Protein AF-W7YYK4-F1 (afdb_monomer_lite)

Sequence (316 aa):
MFSEIFLNLLFIILILLFVGLLVYVKWLELRKPHITLDESAERYTVANMTEFIKQTLHELTHSQLTDFGLHEEEYKRRLNKRTELKQALKGCISGDIHDKRYVKQFIGDLLVKSYGLQLTNIDYAISFEKQEMLQTQDQFEIIHYLYQQLYHQDALANLLEHYGLAEPRILREYGDQPVYAVTEEDINKIFEMEYRNLSFSEKLDIVVQRIYQQYKGFSVIDDIRDQRIDGVSGGVSGILGDHELYSFSDSWVPSSDDWEIDTPAKGTESIWIFYKGKSVHLAFLSFGTELELKRVCQNIYKYNHPDNCPKPMVIR

Structure (mmCIF, N/CA/C/O backbone):
data_AF-W7YYK4-F1
#
_entry.id   AF-W7YYK4-F1
#
loop_
_atom_site.group_PDB
_atom_site.id
_atom_site.type_symbol
_atom_site.label_atom_id
_atom_site.label_alt_id
_atom_site.label_comp_id
_atom_site.label_asym_id
_atom_site.label_entity_id
_atom_site.label_seq_id
_atom_site.pdbx_PDB_ins_code
_atom_site.Cartn_x
_atom_site.Cartn_y
_atom_site.Cartn_z
_atom_site.occupancy
_atom_site.B_iso_or_equiv
_atom_site.auth_seq_id
_atom_site.auth_comp_id
_atom_site.auth_asym_id
_atom_site.auth_atom_id
_atom_site.pdbx_PDB_model_num
ATOM 1 N N . MET A 1 1 ? -67.085 55.042 -8.674 1.00 56.84 1 MET A N 1
ATOM 2 C CA . MET A 1 1 ? -66.689 54.705 -7.287 1.00 56.84 1 MET A CA 1
ATOM 3 C C . MET A 1 1 ? -66.582 53.196 -7.071 1.00 56.84 1 MET A C 1
ATOM 5 O O . MET A 1 1 ? -65.509 52.749 -6.706 1.00 56.84 1 MET A O 1
ATOM 9 N N . PHE A 1 2 ? -67.615 52.390 -7.363 1.00 58.72 2 PHE A N 1
ATOM 10 C CA . PHE A 1 2 ? -67.518 50.924 -7.228 1.00 58.72 2 PHE A CA 1
ATOM 11 C C . PHE A 1 2 ? -66.459 50.279 -8.143 1.00 58.72 2 PHE A C 1
ATOM 13 O O . PHE A 1 2 ? -65.718 49.423 -7.675 1.00 58.72 2 PHE A O 1
ATOM 20 N N . SER A 1 3 ? -66.317 50.713 -9.403 1.00 69.00 3 SER A N 1
ATOM 21 C CA . SER A 1 3 ? -65.326 50.135 -10.333 1.00 69.00 3 SER A CA 1
ATOM 22 C C . SER A 1 3 ? -63.875 50.322 -9.878 1.00 69.00 3 SER A C 1
ATOM 24 O O . SER A 1 3 ? -63.074 49.407 -10.030 1.00 69.00 3 SER A O 1
ATOM 26 N N . GLU A 1 4 ? -63.540 51.466 -9.278 1.00 71.50 4 GLU A N 1
ATOM 27 C CA . GLU A 1 4 ? -62.188 51.736 -8.771 1.00 71.50 4 GLU A CA 1
ATOM 28 C C . GLU A 1 4 ? -61.862 50.900 -7.531 1.00 71.50 4 GLU A C 1
ATOM 30 O O . GLU A 1 4 ? -60.747 50.407 -7.387 1.00 71.50 4 GLU A O 1
ATOM 35 N N . ILE A 1 5 ? -62.856 50.662 -6.669 1.00 78.19 5 ILE A N 1
ATOM 36 C CA . ILE A 1 5 ? -62.704 49.786 -5.502 1.00 78.19 5 ILE A CA 1
ATOM 37 C C . ILE A 1 5 ? -62.487 48.334 -5.952 1.00 78.19 5 ILE A C 1
ATOM 39 O O . ILE A 1 5 ? -61.599 47.666 -5.427 1.00 78.19 5 ILE A O 1
ATOM 43 N N . PHE A 1 6 ? -63.236 47.857 -6.954 1.00 80.50 6 PHE A N 1
ATOM 44 C CA . PHE A 1 6 ? -63.046 46.514 -7.516 1.00 80.50 6 PHE A CA 1
ATOM 45 C C . PHE A 1 6 ? -61.676 46.343 -8.185 1.00 80.50 6 PHE A C 1
ATOM 47 O O . PHE A 1 6 ? -61.040 45.305 -8.003 1.00 80.50 6 PHE A O 1
ATOM 54 N N . LEU A 1 7 ? -61.198 47.361 -8.909 1.00 83.69 7 LEU A N 1
ATOM 55 C CA . LEU A 1 7 ? -59.880 47.335 -9.546 1.00 83.69 7 LEU A CA 1
ATOM 56 C C . LEU A 1 7 ? -58.759 47.260 -8.496 1.00 83.69 7 LEU A C 1
ATOM 58 O O . LEU A 1 7 ? -57.874 46.411 -8.591 1.00 83.69 7 LEU A O 1
ATOM 62 N N . ASN A 1 8 ? -58.840 48.090 -7.452 1.00 83.06 8 ASN A N 1
ATOM 63 C CA . ASN A 1 8 ? -57.866 48.098 -6.359 1.00 83.06 8 ASN A CA 1
ATOM 64 C C . ASN A 1 8 ? -57.853 46.770 -5.590 1.00 83.06 8 ASN A C 1
ATOM 66 O O . ASN A 1 8 ? -56.786 46.262 -5.249 1.00 83.06 8 ASN A O 1
ATOM 70 N N . LEU A 1 9 ? -59.023 46.171 -5.361 1.00 87.75 9 LEU A N 1
ATOM 71 C CA . LEU A 1 9 ? -59.141 44.888 -4.668 1.00 87.75 9 LEU A CA 1
ATOM 72 C C . LEU A 1 9 ? -58.535 43.742 -5.498 1.00 87.75 9 LEU A C 1
ATOM 74 O O . LEU A 1 9 ? -57.846 42.883 -4.949 1.00 87.75 9 LEU A O 1
ATOM 78 N N . LEU A 1 10 ? -58.700 43.775 -6.825 1.00 89.94 10 LEU A N 1
ATOM 79 C CA . LEU A 1 10 ? -58.078 42.813 -7.737 1.00 89.94 10 LEU A CA 1
ATOM 80 C C . LEU A 1 10 ? -56.544 42.924 -7.738 1.00 89.94 10 LEU A C 1
ATOM 82 O O . LEU A 1 10 ? -55.860 41.901 -7.678 1.00 89.94 10 LEU A O 1
ATOM 86 N N . PHE A 1 11 ? -55.994 44.144 -7.721 1.00 88.94 11 PHE A N 1
ATOM 87 C CA . PHE A 1 11 ? -54.544 44.349 -7.616 1.00 88.94 11 PHE A CA 1
ATOM 88 C C . PHE A 1 11 ? -53.972 43.855 -6.283 1.00 88.94 11 PHE A C 1
ATOM 90 O O . PHE A 1 11 ? -52.914 43.226 -6.272 1.00 88.94 11 PHE A O 1
ATOM 97 N N . ILE A 1 12 ? -54.677 44.069 -5.168 1.00 89.94 12 ILE A N 1
ATOM 98 C CA . ILE A 1 12 ? -54.240 43.593 -3.845 1.00 89.94 12 ILE A CA 1
ATOM 99 C C . ILE A 1 12 ? -54.177 42.060 -3.802 1.00 89.94 12 ILE A C 1
ATOM 101 O O . ILE A 1 12 ? -53.197 41.500 -3.309 1.00 89.94 12 ILE A O 1
ATOM 105 N N . ILE A 1 13 ? -55.181 41.372 -4.359 1.00 91.62 13 ILE A N 1
ATOM 106 C CA . ILE A 1 13 ? -55.190 39.902 -4.433 1.00 91.62 13 ILE A CA 1
ATOM 107 C C . ILE A 1 13 ? -54.029 39.393 -5.296 1.00 91.62 13 ILE A C 1
ATOM 109 O O . ILE A 1 13 ? -53.357 38.435 -4.915 1.00 91.62 13 ILE A O 1
ATOM 113 N N . LEU A 1 14 ? -53.755 40.048 -6.427 1.00 92.00 14 LEU A N 1
ATOM 114 C CA . LEU A 1 14 ? -52.678 39.655 -7.334 1.00 92.00 14 LEU A CA 1
ATOM 115 C C . LEU A 1 14 ? -51.296 39.812 -6.681 1.00 92.00 14 LEU A C 1
ATOM 117 O O . LEU A 1 14 ? -50.457 38.919 -6.796 1.00 92.00 14 LEU A O 1
ATOM 121 N N . ILE A 1 15 ? -51.084 40.896 -5.927 1.00 92.19 15 ILE A N 1
ATOM 122 C CA . ILE A 1 15 ? -49.846 41.116 -5.166 1.00 92.19 15 ILE A CA 1
ATOM 123 C C . ILE A 1 15 ? -49.694 40.067 -4.059 1.00 92.19 15 ILE A C 1
ATOM 125 O O . ILE A 1 15 ? -48.615 39.500 -3.908 1.00 92.19 15 ILE A O 1
ATOM 129 N N . LEU A 1 16 ? -50.761 39.758 -3.315 1.00 92.31 16 LEU A N 1
ATOM 130 C CA . LEU A 1 16 ? -50.720 38.727 -2.272 1.00 92.31 16 LEU A CA 1
ATOM 131 C C . LEU A 1 16 ? -50.400 37.341 -2.839 1.00 92.31 16 LEU A C 1
ATOM 133 O O . LEU A 1 16 ? -49.619 36.603 -2.240 1.00 92.31 16 LEU A O 1
ATOM 137 N N . LEU A 1 17 ? -50.950 37.001 -4.006 1.00 92.81 17 LEU A N 1
ATOM 138 C CA . LEU A 1 17 ? -50.670 35.735 -4.682 1.00 92.81 17 LEU A CA 1
ATOM 139 C C . LEU A 1 17 ? -49.211 35.679 -5.159 1.00 92.81 17 LEU A C 1
ATOM 141 O O . LEU A 1 17 ? -48.546 34.662 -4.981 1.00 92.81 17 LEU A O 1
ATOM 145 N N . PHE A 1 18 ? -48.681 36.791 -5.675 1.00 92.88 18 PHE A N 1
ATOM 146 C CA . PHE A 1 18 ? -47.280 36.895 -6.082 1.00 92.88 18 PHE A CA 1
ATOM 147 C C . PHE A 1 18 ? -46.312 36.776 -4.895 1.00 92.88 18 PHE A C 1
ATOM 149 O O . PHE A 1 18 ? -45.347 36.018 -4.959 1.00 92.88 18 PHE A O 1
ATOM 156 N N . VAL A 1 19 ? -46.595 37.455 -3.779 1.00 92.94 19 VAL A N 1
ATOM 157 C CA . VAL A 1 19 ? -45.803 37.336 -2.543 1.00 92.94 19 VAL A CA 1
ATOM 158 C C . VAL A 1 19 ? -45.891 35.917 -1.980 1.00 92.94 19 VAL A C 1
ATOM 160 O O . VAL A 1 19 ? -44.868 35.347 -1.605 1.00 92.94 19 VAL A O 1
ATOM 163 N N . GLY A 1 20 ? -47.082 35.312 -1.979 1.00 91.75 20 GLY A N 1
ATOM 164 C CA . GLY A 1 20 ? -47.278 33.920 -1.576 1.00 91.75 20 GLY A CA 1
ATOM 165 C C . GLY A 1 20 ? -46.477 32.943 -2.438 1.00 91.75 20 GLY A C 1
ATOM 166 O O . GLY A 1 20 ? -45.850 32.033 -1.901 1.00 91.75 20 GLY A O 1
ATOM 167 N N . LEU A 1 21 ? -46.422 33.169 -3.754 1.00 91.69 21 LEU A N 1
ATOM 168 C CA . LEU A 1 21 ? -45.619 32.375 -4.682 1.00 91.69 21 LEU A CA 1
ATOM 169 C C . LEU A 1 21 ? -44.119 32.549 -4.428 1.00 91.69 21 LEU A C 1
ATOM 171 O O . LEU A 1 21 ? -43.401 31.556 -4.393 1.00 91.69 21 LEU A O 1
ATOM 175 N N . LEU A 1 22 ? -43.640 33.771 -4.182 1.00 90.69 22 LEU A N 1
ATOM 176 C CA . LEU A 1 22 ? -42.233 34.011 -3.842 1.00 90.69 22 LEU A CA 1
ATOM 177 C C . LEU A 1 22 ? -41.832 33.342 -2.525 1.00 90.69 22 LEU A C 1
ATOM 179 O O . LEU A 1 22 ? -40.772 32.722 -2.450 1.00 90.69 22 LEU A O 1
ATOM 183 N N . VAL A 1 23 ? -42.686 33.422 -1.500 1.00 90.19 23 VAL A N 1
ATOM 184 C CA . VAL A 1 23 ? -42.467 32.728 -0.223 1.00 90.19 23 VAL A CA 1
ATOM 185 C C . VAL A 1 23 ? -42.491 31.215 -0.426 1.00 90.19 23 VAL A C 1
ATOM 187 O O . VAL A 1 23 ? -41.635 30.526 0.117 1.00 90.19 23 VAL A O 1
ATOM 190 N N . TYR A 1 24 ? -43.412 30.696 -1.240 1.00 89.25 24 TYR A N 1
ATOM 191 C CA . TYR A 1 24 ? -43.500 29.271 -1.558 1.00 89.25 24 TYR A CA 1
ATOM 192 C C . TYR A 1 24 ? -42.262 28.764 -2.308 1.00 89.25 24 TYR A C 1
ATOM 194 O O . TYR A 1 24 ? -41.707 27.736 -1.929 1.00 89.25 24 TYR A O 1
ATOM 202 N N . VAL A 1 25 ? -41.780 29.506 -3.312 1.00 85.38 25 VAL A N 1
ATOM 203 C CA . VAL A 1 25 ? -40.549 29.186 -4.054 1.00 85.38 25 VAL A CA 1
ATOM 204 C C . VAL A 1 25 ? -39.335 29.224 -3.125 1.00 85.38 25 VAL A C 1
ATOM 206 O O . VAL A 1 25 ? -38.579 28.256 -3.092 1.00 85.38 25 VAL A O 1
ATOM 209 N N . LYS A 1 26 ? -39.188 30.267 -2.294 1.00 82.81 26 LYS A N 1
ATOM 210 C CA . LYS A 1 26 ? -38.100 30.330 -1.303 1.00 82.81 26 LYS A CA 1
ATOM 211 C C . LYS A 1 26 ? -38.177 29.219 -0.267 1.00 82.81 26 LYS A C 1
ATOM 213 O O . LYS A 1 26 ? -37.151 28.694 0.149 1.00 82.81 26 LYS A O 1
ATOM 218 N N . TRP A 1 27 ? -39.378 28.853 0.163 1.00 80.88 27 TRP A N 1
ATOM 219 C CA . TRP A 1 27 ? -39.579 27.757 1.101 1.00 80.88 27 TRP A CA 1
ATOM 220 C C . TRP A 1 27 ? -39.238 26.401 0.474 1.00 80.88 27 TRP A C 1
ATOM 222 O O . TRP A 1 27 ? -38.670 25.548 1.149 1.00 80.88 27 TRP A O 1
ATOM 232 N N . LEU A 1 28 ? -39.508 26.223 -0.823 1.00 78.31 28 LEU A 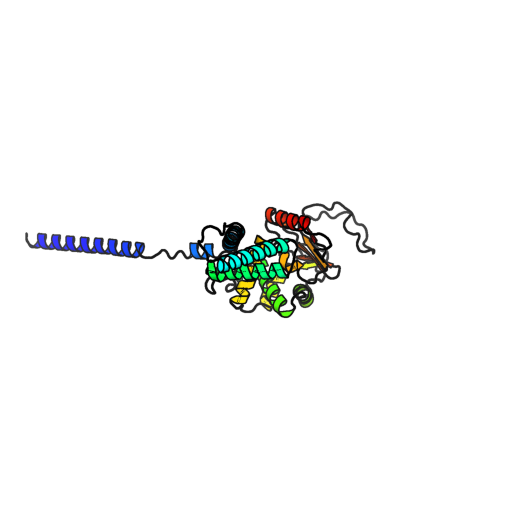N 1
ATOM 233 C CA . LEU A 1 28 ? -39.049 25.076 -1.608 1.00 78.31 28 LEU A CA 1
ATOM 234 C C . LEU A 1 28 ? -37.526 25.051 -1.766 1.00 78.31 28 LEU A C 1
ATOM 236 O O . LEU A 1 28 ? -36.943 23.980 -1.653 1.00 78.31 28 LEU A O 1
ATOM 240 N N . GLU A 1 29 ? -36.874 26.196 -1.977 1.00 69.94 29 GLU A N 1
ATOM 241 C CA . GLU A 1 29 ? -35.406 26.296 -2.007 1.00 69.94 29 GLU A CA 1
ATOM 242 C C . GLU A 1 29 ? -34.771 25.993 -0.644 1.00 69.94 29 GLU A C 1
ATOM 244 O O . GLU A 1 29 ? -33.802 25.247 -0.591 1.00 69.94 29 GLU A O 1
ATOM 249 N N . LEU A 1 30 ? -35.356 26.471 0.459 1.00 67.00 30 LEU A N 1
ATOM 250 C CA . LEU A 1 30 ? -34.931 26.154 1.833 1.00 67.00 30 LEU A CA 1
ATOM 251 C C . LEU A 1 30 ? -35.180 24.685 2.219 1.00 67.00 30 LEU A C 1
ATOM 253 O O . LEU A 1 30 ? -34.534 24.168 3.128 1.00 67.00 30 LEU A O 1
ATOM 257 N N . ARG A 1 31 ? -36.139 24.022 1.559 1.00 62.38 31 ARG A N 1
ATOM 258 C CA . ARG A 1 31 ? -36.464 22.599 1.749 1.00 62.38 31 ARG A CA 1
ATOM 259 C C . ARG A 1 31 ? -35.758 21.662 0.790 1.00 62.38 31 ARG A C 1
ATOM 261 O O . ARG A 1 31 ? -35.818 20.457 1.027 1.00 62.38 31 ARG A O 1
ATOM 268 N N . LYS A 1 32 ? -35.109 22.157 -0.265 1.00 44.81 32 LYS A N 1
ATOM 269 C CA . LYS A 1 32 ? -34.100 21.351 -0.940 1.00 44.81 32 LYS A CA 1
ATOM 270 C C . LYS A 1 32 ? -32.995 21.191 0.100 1.00 44.81 32 LYS A C 1
ATOM 272 O O . LYS A 1 32 ? -32.360 22.195 0.419 1.00 44.81 32 LYS A O 1
ATOM 277 N N . PRO A 1 33 ? -32.745 19.993 0.667 1.00 42.84 33 PRO A N 1
ATOM 278 C CA . PRO A 1 33 ? -31.411 19.778 1.185 1.00 42.84 33 PRO A CA 1
ATOM 279 C C . PRO A 1 33 ? -30.497 20.164 0.024 1.00 42.84 33 PRO A C 1
ATOM 281 O O . PRO A 1 33 ? -30.669 19.662 -1.092 1.00 42.84 33 PRO A O 1
ATOM 284 N N . HIS A 1 34 ? -29.591 21.115 0.241 1.00 43.78 34 HIS A N 1
ATOM 285 C CA . HIS A 1 34 ? -28.355 21.090 -0.514 1.00 43.78 34 HIS A CA 1
ATOM 286 C C . HIS A 1 34 ? -27.826 19.679 -0.266 1.00 43.78 34 HIS A C 1
ATOM 288 O O . HIS A 1 34 ? -27.308 19.392 0.804 1.00 43.78 34 HIS A O 1
ATOM 294 N N . ILE A 1 35 ? -28.124 18.745 -1.168 1.00 46.44 35 ILE A N 1
ATOM 295 C CA . ILE A 1 35 ? -27.488 17.443 -1.155 1.00 46.44 35 ILE A CA 1
ATOM 296 C C . ILE A 1 35 ? -26.070 17.794 -1.547 1.00 46.44 35 ILE A C 1
ATOM 298 O O . ILE A 1 35 ? -25.788 18.184 -2.682 1.00 46.44 35 ILE A O 1
ATOM 302 N N . THR A 1 36 ? -25.242 17.813 -0.519 1.00 50.22 36 THR A N 1
ATOM 303 C CA . THR A 1 36 ? -23.852 18.204 -0.505 1.00 50.22 36 THR A CA 1
ATOM 304 C C . THR A 1 36 ? -23.044 17.147 -1.246 1.00 50.22 36 THR A C 1
ATOM 306 O O . THR A 1 36 ? -22.385 16.296 -0.660 1.00 50.22 36 THR A O 1
ATOM 309 N N . LEU A 1 37 ? -23.145 17.163 -2.578 1.00 51.47 37 LEU A N 1
ATOM 310 C CA . LEU A 1 37 ? -22.318 16.322 -3.443 1.00 51.47 37 LEU A CA 1
ATOM 311 C C . LEU A 1 37 ? -20.830 16.519 -3.102 1.00 51.47 37 LEU A C 1
ATOM 313 O O . LEU A 1 37 ? -20.131 15.523 -2.947 1.00 51.47 37 LEU A O 1
ATOM 317 N N . ASP A 1 38 ? -20.403 17.760 -2.833 1.00 54.91 38 ASP A N 1
ATOM 318 C CA . ASP A 1 38 ? -19.036 18.074 -2.389 1.00 54.91 38 ASP A CA 1
ATOM 319 C C . ASP A 1 38 ? -18.687 17.507 -1.003 1.00 54.91 38 ASP A C 1
ATOM 321 O O . ASP A 1 38 ? -17.670 16.833 -0.877 1.00 54.91 38 ASP A O 1
ATOM 325 N N . GLU A 1 39 ? -19.526 17.678 0.031 1.00 60.47 39 GLU A N 1
ATOM 326 C CA . GLU A 1 39 ? -19.200 17.141 1.371 1.00 60.47 39 GLU A CA 1
ATOM 327 C C . GLU A 1 39 ? -19.164 15.606 1.383 1.00 60.47 39 GLU A C 1
ATOM 329 O O . GLU A 1 39 ? -18.374 14.994 2.105 1.00 60.47 39 GLU A O 1
ATOM 334 N N . SER A 1 40 ? -20.025 14.960 0.587 1.00 61.47 40 SER A N 1
ATOM 335 C CA . SER A 1 40 ? -20.029 13.501 0.478 1.00 61.47 40 SER A CA 1
ATOM 336 C C . SER A 1 40 ? -18.789 12.981 -0.253 1.00 61.47 40 SER A C 1
ATOM 338 O O . SER A 1 40 ? -18.186 12.017 0.214 1.00 61.47 40 SER A O 1
ATOM 340 N N . ALA A 1 41 ? -18.364 13.638 -1.337 1.00 69.94 41 ALA A N 1
ATOM 341 C CA . ALA A 1 41 ? -17.160 13.270 -2.078 1.00 69.94 41 ALA A CA 1
ATOM 342 C C . ALA A 1 41 ? -15.894 13.488 -1.238 1.00 69.94 41 ALA A C 1
ATOM 344 O O . ALA A 1 41 ? -15.032 12.612 -1.188 1.00 69.94 41 ALA A O 1
ATOM 345 N N . GLU A 1 42 ? -15.816 14.606 -0.510 1.00 79.50 42 GLU A N 1
ATOM 346 C CA . GLU A 1 42 ? -14.692 14.910 0.376 1.00 79.50 42 GLU A CA 1
ATOM 347 C C . GLU A 1 42 ? -14.572 13.871 1.498 1.00 79.50 42 GLU A C 1
ATOM 349 O O . GLU A 1 42 ? -13.474 13.384 1.788 1.00 79.50 42 GLU A O 1
ATOM 354 N N . ARG A 1 43 ? -15.698 13.446 2.085 1.00 86.38 43 ARG A N 1
ATOM 355 C CA . ARG A 1 43 ? -15.713 12.420 3.134 1.00 86.38 43 ARG A CA 1
ATOM 356 C C . ARG A 1 43 ? -15.057 11.114 2.680 1.00 86.38 43 ARG A C 1
ATOM 358 O O . ARG A 1 43 ? -14.239 10.575 3.412 1.00 86.38 43 ARG A O 1
ATOM 365 N N . TYR A 1 44 ? -15.369 10.606 1.490 1.00 88.19 44 TYR A N 1
ATOM 366 C CA . TYR A 1 44 ? -14.877 9.297 1.031 1.00 88.19 44 TYR A CA 1
ATOM 367 C C . TYR A 1 44 ? -13.484 9.330 0.383 1.00 88.19 44 TYR A C 1
ATOM 369 O O . TYR A 1 44 ? -13.071 8.355 -0.245 1.00 88.19 44 TYR A O 1
ATOM 377 N N . THR A 1 45 ? -12.724 10.409 0.571 1.00 91.44 45 THR A N 1
ATOM 378 C CA . THR A 1 45 ? -11.318 10.456 0.158 1.00 91.44 45 THR A CA 1
ATOM 379 C C . THR A 1 45 ? -10.448 9.535 1.017 1.00 91.44 45 THR A C 1
ATOM 381 O O . THR A 1 45 ? -10.689 9.326 2.211 1.00 91.44 45 THR A O 1
ATOM 384 N N . VAL A 1 46 ? -9.373 9.009 0.423 1.00 91.56 46 VAL A N 1
ATOM 385 C CA . VAL A 1 46 ? -8.388 8.166 1.124 1.00 91.56 46 VAL A CA 1
A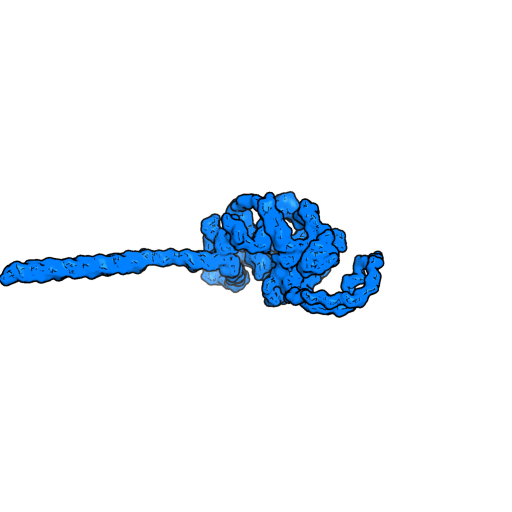TOM 386 C C . VAL A 1 46 ? -7.835 8.863 2.371 1.00 91.56 46 VAL A C 1
ATOM 388 O O . VAL A 1 46 ? -7.692 8.225 3.410 1.00 91.56 46 VAL A O 1
ATOM 391 N N . ALA A 1 47 ? -7.562 10.169 2.303 1.00 91.44 47 ALA A N 1
ATOM 392 C CA . ALA A 1 47 ? -7.017 10.930 3.427 1.00 91.44 47 ALA A CA 1
ATOM 393 C C . ALA A 1 47 ? -7.965 10.935 4.640 1.00 91.44 47 ALA A C 1
ATOM 395 O O . ALA A 1 47 ? -7.549 10.584 5.748 1.00 91.44 47 ALA A O 1
ATOM 396 N N . ASN A 1 48 ? -9.245 11.246 4.417 1.00 92.38 48 ASN A N 1
ATOM 397 C CA . ASN A 1 48 ? -10.255 11.310 5.474 1.00 92.38 48 ASN A CA 1
ATOM 398 C C . ASN A 1 48 ? -10.574 9.926 6.050 1.00 92.38 48 ASN A C 1
ATOM 400 O O . ASN A 1 48 ? -10.733 9.773 7.264 1.00 92.38 48 ASN A O 1
ATOM 404 N N . MET A 1 49 ? -10.592 8.890 5.209 1.00 93.62 49 MET A N 1
ATOM 405 C CA . MET A 1 49 ? -10.706 7.509 5.682 1.00 93.62 49 MET A CA 1
ATOM 406 C C . MET A 1 49 ? -9.494 7.090 6.522 1.00 93.62 49 MET A C 1
ATOM 408 O O . MET A 1 49 ? -9.658 6.477 7.577 1.00 93.62 49 MET A O 1
ATOM 412 N N . THR A 1 50 ? -8.279 7.458 6.109 1.00 93.31 50 THR A N 1
ATOM 413 C CA . THR A 1 50 ? -7.055 7.194 6.875 1.00 93.31 50 THR A CA 1
ATOM 414 C C . THR A 1 50 ? -7.090 7.883 8.242 1.00 93.31 50 THR A C 1
ATOM 416 O O . THR A 1 50 ? -6.691 7.278 9.241 1.00 93.31 50 THR A O 1
ATOM 419 N N . GLU A 1 51 ? -7.583 9.120 8.327 1.00 93.62 51 GLU A N 1
ATOM 420 C CA . GLU A 1 51 ? -7.754 9.825 9.602 1.00 93.62 51 GLU A CA 1
ATOM 421 C C . GLU A 1 51 ? -8.808 9.164 10.499 1.00 93.62 51 GLU A C 1
ATOM 423 O O . GLU A 1 51 ? -8.537 8.898 11.674 1.00 93.62 51 GLU A O 1
ATOM 428 N N . PHE A 1 52 ? -9.964 8.803 9.942 1.00 93.69 52 PHE A N 1
ATOM 429 C CA . PHE A 1 52 ? -10.996 8.065 10.668 1.00 93.69 52 PHE A CA 1
ATOM 430 C C . PHE A 1 52 ? -10.459 6.753 11.257 1.00 93.69 52 PHE A C 1
ATOM 432 O O . PHE A 1 52 ? -10.681 6.454 12.434 1.00 93.69 52 PHE A O 1
ATOM 439 N N . ILE A 1 53 ? -9.710 5.977 10.467 1.00 94.25 53 ILE A N 1
ATOM 440 C CA . ILE A 1 53 ? -9.100 4.721 10.918 1.00 94.25 53 ILE A CA 1
ATOM 441 C C . ILE A 1 53 ? -8.068 4.978 12.021 1.00 94.25 53 ILE A C 1
ATOM 443 O O . ILE A 1 53 ? -8.066 4.267 13.029 1.00 94.25 53 ILE A O 1
ATOM 447 N N . LYS A 1 54 ? -7.227 6.012 11.878 1.00 92.12 54 LYS A N 1
ATOM 448 C CA . LYS A 1 54 ? -6.256 6.428 12.906 1.00 92.12 54 LYS A CA 1
ATOM 449 C C . LYS A 1 54 ? -6.942 6.715 14.243 1.00 92.12 54 LYS A C 1
ATOM 451 O O . LYS A 1 54 ? -6.513 6.171 15.264 1.00 92.12 54 LYS A O 1
ATOM 456 N N . GLN A 1 55 ? -7.993 7.534 14.231 1.00 91.50 55 GLN A N 1
ATOM 457 C CA . GLN A 1 55 ? -8.738 7.924 15.430 1.00 91.50 55 GLN A CA 1
ATOM 458 C C . GLN A 1 55 ? -9.469 6.724 16.043 1.00 91.50 55 GLN A C 1
ATOM 460 O O . GLN A 1 55 ? -9.269 6.416 17.216 1.00 91.50 55 GLN A O 1
ATOM 465 N N . THR A 1 56 ? -10.202 5.961 15.230 1.00 90.06 56 THR A N 1
ATOM 466 C CA . THR A 1 56 ? -10.972 4.795 15.692 1.00 90.06 56 THR A CA 1
ATOM 467 C C . THR A 1 56 ? -10.070 3.731 16.316 1.00 90.06 56 THR A C 1
ATOM 469 O O . THR A 1 56 ? -10.366 3.199 17.385 1.00 90.06 56 THR A O 1
ATOM 472 N N . LEU A 1 57 ? -8.928 3.418 15.695 1.00 89.75 57 LEU A N 1
ATOM 473 C CA . LEU A 1 57 ? -7.978 2.457 16.263 1.00 89.75 57 LEU A CA 1
ATOM 474 C C . LEU A 1 57 ? -7.332 2.979 17.548 1.00 89.75 57 LEU A C 1
ATOM 476 O O . LEU A 1 57 ? -7.113 2.202 18.482 1.00 89.75 57 LEU A O 1
ATOM 480 N N . HIS A 1 58 ? -7.049 4.280 17.629 1.00 89.50 58 HIS A N 1
ATOM 481 C CA . HIS A 1 58 ? -6.550 4.889 18.857 1.00 89.50 58 HIS A CA 1
ATOM 482 C C . HIS A 1 58 ? -7.575 4.763 19.995 1.00 89.50 58 HIS A C 1
ATOM 484 O O . HIS A 1 58 ? -7.241 4.256 21.066 1.00 89.50 58 HIS A O 1
ATOM 490 N N . GLU A 1 59 ? -8.836 5.104 19.740 1.00 88.94 59 GLU A N 1
ATOM 491 C CA . GLU A 1 59 ? -9.930 4.972 20.706 1.00 88.94 59 GLU A CA 1
ATOM 492 C C . GLU A 1 59 ? -10.156 3.520 21.134 1.00 88.94 59 GLU A C 1
ATOM 494 O O . GLU A 1 59 ? -10.229 3.223 22.326 1.00 88.94 59 GLU A O 1
ATOM 499 N N . LEU A 1 60 ? -10.196 2.572 20.196 1.00 86.62 60 LEU A N 1
ATOM 500 C CA . LEU A 1 60 ? -10.394 1.154 20.515 1.00 86.62 60 LEU A CA 1
ATOM 501 C C . LEU A 1 60 ? -9.243 0.571 21.345 1.00 86.62 60 LEU A C 1
ATOM 503 O O . LEU A 1 60 ? -9.459 -0.312 22.178 1.00 86.62 60 LEU A O 1
ATOM 507 N N . THR A 1 61 ? -8.019 1.061 21.145 1.00 85.25 61 THR A N 1
ATOM 508 C CA . THR A 1 61 ? -6.844 0.582 21.886 1.00 85.25 61 THR A CA 1
ATOM 509 C C . THR A 1 61 ? -6.642 1.272 23.239 1.00 85.25 61 THR A C 1
ATOM 511 O O . THR A 1 61 ? -6.069 0.643 24.136 1.00 85.25 61 THR A O 1
ATOM 514 N N . HIS A 1 62 ? -7.131 2.506 23.418 1.00 81.94 62 HIS A N 1
ATOM 515 C CA . HIS A 1 62 ? -6.934 3.312 24.634 1.00 81.94 62 HIS A CA 1
ATOM 516 C C . HIS A 1 62 ? -8.188 3.538 25.495 1.00 81.94 62 HIS A C 1
ATOM 518 O O . HIS A 1 62 ? -8.042 3.909 26.661 1.00 81.94 62 HIS A O 1
ATOM 524 N N . SER A 1 63 ? -9.396 3.291 24.985 1.00 75.88 63 SER A N 1
ATOM 525 C CA . SER A 1 63 ? -10.637 3.457 25.753 1.00 75.88 63 SER A CA 1
ATOM 526 C C . SER A 1 63 ? -10.679 2.557 26.994 1.00 75.88 63 SER A C 1
ATOM 528 O O . SER A 1 63 ? -10.242 1.394 26.994 1.00 75.88 63 SER A O 1
ATOM 530 N N . GLN A 1 64 ? -11.201 3.116 28.087 1.00 64.69 64 GLN A N 1
ATOM 531 C CA . GLN A 1 64 ? -11.397 2.394 29.338 1.00 64.69 64 GLN A CA 1
ATOM 532 C C . GLN A 1 64 ? -12.662 1.533 29.223 1.00 64.69 64 GLN A C 1
ATOM 534 O O . GLN A 1 64 ? -13.748 2.023 28.942 1.00 64.69 64 GLN A O 1
ATOM 539 N N . LEU A 1 65 ? -12.522 0.220 29.434 1.00 61.88 65 LEU A N 1
ATOM 540 C CA . LEU A 1 65 ? -13.635 -0.740 29.338 1.00 61.88 65 LEU A CA 1
ATOM 541 C C . LEU A 1 65 ? -14.611 -0.653 30.529 1.00 61.88 65 LEU A C 1
ATOM 543 O O . LEU A 1 65 ? -15.603 -1.379 30.559 1.00 61.88 65 LEU A O 1
ATOM 547 N N . THR A 1 66 ? -14.306 0.177 31.526 1.00 56.75 66 THR A N 1
ATOM 548 C CA . THR A 1 66 ? -14.987 0.247 32.825 1.00 56.75 66 THR A CA 1
ATOM 549 C C . THR A 1 66 ? -16.341 0.953 32.786 1.00 56.75 66 THR A C 1
ATOM 551 O O . THR A 1 66 ? -17.147 0.718 33.679 1.00 56.75 66 THR A O 1
ATOM 554 N N . ASP A 1 67 ? -16.638 1.731 31.742 1.00 55.62 67 ASP A N 1
ATOM 555 C CA . ASP A 1 67 ? -17.852 2.564 31.682 1.00 55.62 67 ASP A CA 1
ATOM 556 C C . ASP A 1 67 ? -19.116 1.840 31.187 1.00 55.62 67 ASP A C 1
ATOM 558 O O . ASP A 1 67 ? -20.200 2.417 31.190 1.00 55.62 67 ASP A O 1
ATOM 562 N N . PHE A 1 68 ? -19.028 0.571 30.773 1.00 59.16 68 PHE A N 1
ATOM 563 C CA . PHE A 1 68 ? -20.129 -0.073 30.041 1.00 59.16 68 PHE A CA 1
ATOM 564 C C . PHE A 1 68 ? -21.054 -0.985 30.861 1.00 59.16 68 PHE A C 1
ATOM 566 O O . PHE A 1 68 ? -21.975 -1.549 30.277 1.00 59.16 68 PHE A O 1
ATOM 573 N N . GLY A 1 69 ? -20.838 -1.173 32.171 1.00 62.22 69 GLY A N 1
ATOM 574 C CA . GLY A 1 69 ? -21.711 -2.036 32.992 1.00 62.22 69 GLY A CA 1
ATOM 575 C C . GLY A 1 69 ? -21.920 -3.447 32.408 1.00 62.22 69 GLY A C 1
ATOM 576 O O . GLY A 1 69 ? -23.010 -4.002 32.501 1.00 62.22 69 GLY A O 1
ATOM 577 N N . LEU A 1 70 ? -20.898 -3.989 31.732 1.00 65.00 70 LEU A N 1
ATOM 578 C CA . LEU A 1 70 ? -20.985 -5.216 30.933 1.00 65.00 70 LEU A CA 1
ATOM 579 C C . LEU A 1 70 ? -21.038 -6.468 31.813 1.00 65.00 70 LEU A C 1
ATOM 581 O O . LEU A 1 70 ? -20.372 -6.544 32.847 1.00 65.00 70 LEU A O 1
ATOM 585 N N . HIS A 1 71 ? -21.738 -7.500 31.337 1.00 74.31 71 HIS A N 1
ATOM 586 C CA . HIS A 1 71 ? -21.600 -8.854 31.872 1.00 74.31 71 HIS A CA 1
ATOM 587 C C . HIS A 1 71 ? -20.153 -9.365 31.714 1.00 74.31 71 HIS A C 1
ATOM 589 O O . HIS A 1 71 ? -19.465 -9.051 30.738 1.00 74.31 71 HIS A O 1
ATOM 595 N N . GLU A 1 72 ? -19.693 -10.185 32.666 1.00 74.38 72 GLU A N 1
ATOM 596 C CA . GLU A 1 72 ? -18.289 -10.618 32.780 1.00 74.38 72 GLU A CA 1
ATOM 597 C C . GLU A 1 72 ? -17.754 -11.309 31.507 1.00 74.38 72 GLU A C 1
ATOM 599 O O . GLU A 1 72 ? -16.592 -11.136 31.130 1.00 74.38 72 GLU A O 1
ATOM 604 N N . GLU A 1 73 ? -18.606 -12.051 30.794 1.00 79.00 73 GLU A N 1
ATOM 605 C CA . GLU A 1 73 ? -18.232 -12.732 29.549 1.0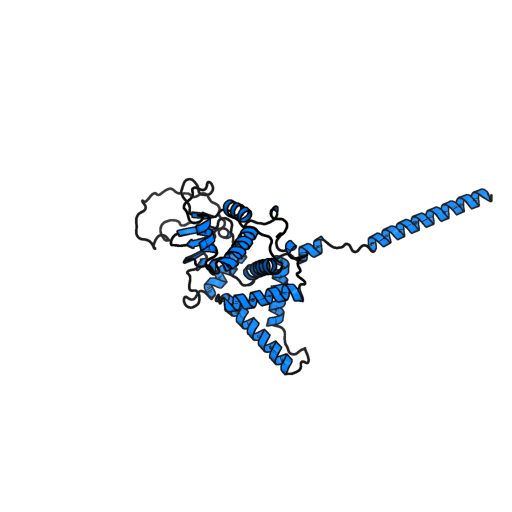0 79.00 73 GLU A CA 1
ATOM 606 C C . GLU A 1 73 ? -18.026 -11.772 28.371 1.00 79.00 73 GLU A C 1
ATOM 608 O O . GLU A 1 73 ? -17.055 -11.902 27.620 1.00 79.00 73 GLU A O 1
ATOM 613 N N . GLU A 1 74 ? -18.906 -10.783 28.203 1.00 78.00 74 GLU A N 1
ATOM 614 C CA . GLU A 1 74 ? -18.765 -9.777 27.146 1.00 78.00 74 GLU A CA 1
ATOM 615 C C . GLU A 1 74 ? -17.547 -8.889 27.389 1.00 78.00 74 GLU A C 1
ATOM 617 O O . GLU A 1 74 ? -16.819 -8.557 26.447 1.00 78.00 74 GLU A O 1
ATOM 622 N N . TYR A 1 75 ? -17.279 -8.574 28.659 1.00 77.75 75 TYR A N 1
ATOM 623 C CA . TYR A 1 75 ? -16.076 -7.864 29.071 1.00 77.75 75 TYR A CA 1
ATOM 624 C C . TYR A 1 75 ? -14.807 -8.624 28.661 1.00 77.75 75 TYR A C 1
ATOM 626 O O . TYR A 1 75 ? -13.945 -8.057 27.986 1.00 77.75 75 TYR A O 1
ATOM 634 N N . LYS A 1 76 ? -14.715 -9.927 28.979 1.00 82.19 76 LYS A N 1
ATOM 635 C CA . LYS A 1 76 ? -13.571 -10.775 28.589 1.00 82.19 76 LYS A CA 1
ATOM 636 C C . LYS A 1 76 ? -13.402 -10.847 27.069 1.00 82.19 76 LYS A C 1
ATOM 638 O O . LYS A 1 76 ? -12.286 -10.705 26.574 1.00 82.19 76 LYS A O 1
ATOM 643 N N . ARG A 1 77 ? -14.494 -10.990 26.307 1.00 83.12 77 ARG A N 1
ATOM 644 C CA . ARG A 1 77 ? -14.441 -11.005 24.832 1.00 83.12 77 ARG A CA 1
ATOM 645 C C . ARG A 1 77 ? -13.916 -9.689 24.256 1.00 83.12 77 ARG A C 1
ATOM 647 O O . ARG A 1 77 ? -13.063 -9.717 23.370 1.00 83.12 77 ARG A O 1
ATOM 654 N N . ARG A 1 78 ? -14.400 -8.540 24.743 1.00 80.38 78 ARG A N 1
ATOM 655 C CA . ARG A 1 78 ? -13.925 -7.219 24.288 1.00 80.38 78 ARG A CA 1
ATOM 656 C C . ARG A 1 78 ? -12.472 -6.973 24.682 1.00 80.38 78 ARG A C 1
ATOM 658 O O . ARG A 1 78 ? -11.711 -6.440 23.877 1.00 80.38 78 ARG A O 1
ATOM 665 N N . LEU A 1 79 ? -12.076 -7.408 25.877 1.00 83.81 79 LEU A N 1
ATOM 666 C CA . LEU A 1 79 ? -10.695 -7.318 26.334 1.00 83.81 79 LEU A CA 1
ATOM 667 C C . LEU A 1 79 ? -9.752 -8.115 25.425 1.00 83.81 79 LEU A C 1
ATOM 669 O O . LEU A 1 79 ? -8.763 -7.548 24.967 1.00 83.81 79 LEU A O 1
ATOM 673 N N . ASN A 1 80 ? -10.099 -9.366 25.106 1.00 85.62 80 ASN A N 1
ATOM 674 C CA . ASN A 1 80 ? -9.293 -10.229 24.238 1.00 85.62 80 ASN A CA 1
ATOM 675 C C . ASN A 1 80 ? -9.137 -9.643 22.827 1.00 85.62 80 ASN A C 1
ATOM 677 O O . ASN A 1 80 ? -8.021 -9.546 22.321 1.00 85.62 80 ASN A O 1
ATOM 681 N N . LYS A 1 81 ? -10.234 -9.159 22.225 1.00 84.75 81 LYS A N 1
ATOM 682 C CA . LYS A 1 81 ? -10.185 -8.486 20.914 1.00 84.75 81 LYS A CA 1
ATOM 683 C C . LYS A 1 81 ? -9.280 -7.255 20.931 1.00 84.75 81 LYS A C 1
ATOM 685 O O . LYS A 1 81 ? -8.524 -7.019 19.993 1.00 84.75 81 LYS A O 1
ATOM 690 N N . ARG A 1 82 ? -9.329 -6.466 22.010 1.00 86.50 82 ARG A N 1
ATOM 691 C CA . ARG A 1 82 ? -8.467 -5.288 22.172 1.00 86.50 82 ARG A CA 1
ATOM 692 C C . ARG A 1 82 ? -6.998 -5.676 22.311 1.00 86.50 82 ARG A C 1
ATOM 694 O O . ARG A 1 82 ? -6.141 -5.010 21.734 1.00 86.50 82 ARG A O 1
ATOM 701 N N . THR A 1 83 ? -6.688 -6.712 23.091 1.00 87.12 83 THR A N 1
ATOM 702 C CA . THR A 1 83 ? -5.303 -7.171 23.265 1.00 87.12 83 THR A CA 1
ATOM 703 C C . THR A 1 83 ? -4.730 -7.729 21.970 1.00 87.12 83 THR A C 1
ATOM 705 O O . THR A 1 83 ? -3.605 -7.378 21.631 1.00 87.12 83 THR A O 1
ATOM 708 N N . GLU A 1 84 ? -5.520 -8.500 21.223 1.00 88.94 84 GLU A N 1
ATOM 709 C CA . GLU A 1 84 ? -5.157 -9.034 19.907 1.00 88.94 84 GLU A CA 1
ATOM 710 C C . GLU A 1 84 ? -4.900 -7.904 18.905 1.00 88.94 84 GLU A C 1
ATOM 712 O O . GLU A 1 84 ? -3.826 -7.836 18.316 1.00 88.94 84 GLU A O 1
ATOM 717 N N . LEU A 1 85 ? -5.811 -6.927 18.812 1.00 89.12 85 LEU A N 1
ATOM 718 C CA . LEU A 1 85 ? -5.616 -5.748 17.965 1.00 89.12 85 LEU A CA 1
ATOM 719 C C . LEU A 1 85 ? -4.350 -4.970 18.341 1.00 89.12 85 LEU A C 1
ATOM 721 O O . LEU A 1 85 ? -3.581 -4.566 17.473 1.00 89.12 85 LEU A O 1
ATOM 725 N N . LYS A 1 86 ? -4.097 -4.773 19.638 1.00 89.19 86 LYS A N 1
ATOM 726 C CA . LYS A 1 86 ? -2.894 -4.077 20.110 1.00 89.19 86 LYS A CA 1
ATOM 727 C C . LYS A 1 86 ? -1.616 -4.857 19.801 1.00 89.19 86 LYS A C 1
ATOM 729 O O . LYS A 1 86 ? -0.586 -4.230 19.556 1.00 89.19 86 LYS A O 1
ATOM 734 N N . GLN A 1 87 ? -1.664 -6.185 19.848 1.00 88.81 87 GLN A N 1
ATOM 735 C CA . GLN A 1 87 ? -0.542 -7.047 19.489 1.00 88.81 87 GLN A CA 1
ATOM 736 C C . GLN A 1 87 ? -0.277 -6.981 17.984 1.00 88.81 87 GLN A C 1
ATOM 738 O O . GLN A 1 87 ? 0.840 -6.641 17.603 1.00 88.81 87 GLN A O 1
ATOM 743 N N . ALA A 1 88 ? -1.310 -7.146 17.158 1.00 88.94 88 ALA A N 1
ATOM 744 C CA . ALA A 1 88 ? -1.186 -7.074 15.708 1.00 88.94 88 ALA A CA 1
ATOM 745 C C . ALA A 1 88 ? -0.676 -5.702 15.237 1.00 88.94 88 ALA A C 1
ATOM 747 O O . ALA A 1 88 ? 0.238 -5.607 14.422 1.00 88.94 88 ALA A O 1
ATOM 748 N N . LEU A 1 89 ? -1.174 -4.603 15.821 1.00 87.50 89 LEU A N 1
ATOM 749 C CA . LEU A 1 89 ? -0.688 -3.251 15.509 1.00 87.50 89 LEU A CA 1
ATOM 750 C C . LEU A 1 89 ? 0.789 -3.032 15.870 1.00 87.50 89 LEU A C 1
ATOM 752 O O . LEU A 1 89 ? 1.426 -2.148 15.291 1.00 87.50 89 LEU A O 1
ATOM 756 N N . LYS A 1 90 ? 1.326 -3.784 16.838 1.00 84.69 90 LYS A N 1
ATOM 757 C CA . LYS A 1 90 ? 2.755 -3.764 17.168 1.00 84.69 90 LYS A CA 1
ATOM 758 C C . LYS A 1 90 ? 3.558 -4.635 16.204 1.00 84.69 90 LYS A C 1
ATOM 760 O O . LYS A 1 90 ? 4.597 -4.174 15.740 1.00 84.69 90 LYS A O 1
ATOM 765 N N . GLY A 1 91 ? 3.088 -5.841 15.888 1.00 80.75 91 GLY A N 1
ATOM 766 C CA . GLY A 1 91 ? 3.813 -6.762 15.008 1.00 80.75 91 GLY A CA 1
ATOM 767 C C . GLY A 1 91 ? 3.766 -6.391 13.519 1.00 80.75 91 GLY A C 1
ATOM 768 O O . GLY A 1 91 ? 4.679 -6.738 12.767 1.00 80.75 91 GLY A O 1
ATOM 769 N N . CYS A 1 92 ? 2.825 -5.534 13.104 1.00 82.00 92 CYS A N 1
ATOM 770 C CA . CYS A 1 92 ? 2.870 -4.876 11.791 1.00 82.00 92 CYS A CA 1
ATOM 771 C C . CYS A 1 92 ? 4.180 -4.101 11.567 1.00 82.00 92 CYS A C 1
ATOM 773 O O . CYS A 1 92 ? 4.680 -4.047 10.448 1.00 82.00 92 CYS A O 1
ATOM 775 N N . ILE A 1 93 ? 4.760 -3.516 12.623 1.00 73.75 93 ILE A N 1
ATOM 776 C CA . ILE A 1 93 ? 5.987 -2.719 12.497 1.00 73.75 93 ILE A CA 1
ATOM 777 C C . ILE A 1 93 ? 7.216 -3.620 12.298 1.00 73.75 93 ILE A C 1
ATOM 779 O O . ILE A 1 93 ? 8.139 -3.251 11.576 1.00 73.75 93 ILE A O 1
ATOM 783 N N . SER A 1 94 ? 7.207 -4.830 12.868 1.00 68.69 94 SER A N 1
ATOM 784 C CA . SER A 1 94 ? 8.221 -5.855 12.584 1.00 68.69 94 SER A CA 1
ATOM 785 C C . SER A 1 94 ? 8.068 -6.498 11.202 1.00 68.69 94 SER A C 1
ATOM 787 O O . SER A 1 94 ? 9.008 -7.128 10.733 1.00 68.69 94 SER A O 1
ATOM 789 N N . GLY A 1 95 ? 6.939 -6.298 10.514 1.00 69.44 95 GLY A N 1
ATOM 790 C CA . GLY A 1 95 ? 6.690 -6.859 9.184 1.00 69.44 95 GLY A CA 1
ATOM 791 C C . GLY A 1 95 ? 6.096 -8.270 9.193 1.00 69.44 95 GLY A C 1
ATOM 792 O O . GLY A 1 95 ? 6.297 -9.008 8.233 1.00 69.44 95 GLY A O 1
ATOM 793 N N . ASP A 1 96 ? 5.372 -8.657 10.250 1.00 80.94 96 ASP A N 1
ATOM 794 C CA . ASP A 1 96 ? 4.639 -9.927 10.252 1.00 80.94 96 ASP A CA 1
ATOM 795 C C . ASP A 1 96 ? 3.456 -9.869 9.264 1.00 80.94 96 ASP A C 1
ATOM 797 O O . ASP A 1 96 ? 2.553 -9.032 9.370 1.00 80.94 96 ASP A O 1
ATOM 801 N N . ILE A 1 97 ? 3.461 -10.787 8.294 1.00 83.44 97 ILE A N 1
ATOM 802 C CA . ILE A 1 97 ? 2.435 -10.920 7.254 1.00 83.44 97 ILE A CA 1
ATOM 803 C C . ILE A 1 97 ? 1.069 -11.265 7.868 1.00 83.44 97 ILE A C 1
ATOM 805 O O . ILE A 1 97 ? 0.033 -10.832 7.352 1.00 83.44 97 ILE A O 1
ATOM 809 N N . HIS A 1 98 ? 1.035 -12.050 8.951 1.00 86.81 98 HIS A N 1
ATOM 810 C CA . HIS A 1 98 ? -0.215 -12.435 9.603 1.00 86.81 98 HIS A CA 1
ATOM 811 C C . HIS A 1 98 ? -0.875 -11.235 10.283 1.00 86.81 98 HIS A C 1
ATOM 813 O O . HIS A 1 98 ? -2.052 -10.962 10.033 1.00 86.81 98 HIS A O 1
ATOM 819 N N . ASP A 1 99 ? -0.096 -10.465 11.041 1.00 89.69 99 ASP A N 1
ATOM 820 C CA . ASP A 1 99 ? -0.563 -9.241 11.689 1.00 89.69 99 ASP A CA 1
ATOM 821 C C . ASP A 1 99 ? -1.008 -8.193 10.663 1.00 89.69 99 ASP A C 1
ATOM 823 O O . ASP A 1 99 ? -2.078 -7.596 10.816 1.00 89.69 99 ASP A O 1
ATOM 827 N N . LYS A 1 100 ? -0.247 -8.025 9.569 1.00 90.12 100 LYS A N 1
ATOM 828 C CA . LYS A 1 100 ? -0.630 -7.158 8.441 1.00 90.12 100 LYS A CA 1
ATOM 829 C C . LYS A 1 100 ? -1.988 -7.570 7.871 1.00 90.12 100 LYS A C 1
ATOM 831 O O . LYS A 1 100 ? -2.860 -6.720 7.687 1.00 90.12 100 LYS A O 1
ATOM 836 N N . ARG A 1 101 ? -2.207 -8.868 7.629 1.00 91.94 101 ARG A N 1
ATOM 837 C CA . ARG A 1 101 ? -3.488 -9.384 7.115 1.00 91.94 101 ARG A CA 1
ATOM 838 C C . ARG A 1 101 ? -4.638 -9.124 8.089 1.00 91.94 101 ARG A C 1
ATOM 840 O O . ARG A 1 101 ? -5.690 -8.657 7.657 1.00 91.94 101 ARG A O 1
ATOM 847 N N . TYR A 1 102 ? -4.432 -9.379 9.380 1.00 92.56 102 TYR A N 1
ATOM 848 C CA . TYR A 1 102 ? -5.441 -9.131 10.411 1.00 92.56 102 TYR A CA 1
ATOM 849 C C . TYR A 1 102 ? -5.825 -7.646 10.485 1.00 92.56 102 TYR A C 1
ATOM 851 O O . TYR A 1 102 ? -7.009 -7.308 10.471 1.00 92.56 102 TYR A O 1
ATOM 859 N N . VAL A 1 103 ? -4.839 -6.742 10.497 1.00 93.38 103 VAL A N 1
ATOM 860 C CA . VAL A 1 103 ? -5.096 -5.294 10.547 1.00 93.38 103 VAL A CA 1
ATOM 861 C C . VAL A 1 103 ? -5.813 -4.812 9.286 1.00 93.38 103 VAL A C 1
ATOM 863 O O . VAL A 1 103 ? -6.774 -4.057 9.409 1.00 93.38 103 VAL A O 1
ATOM 866 N N . LYS A 1 104 ? -5.424 -5.273 8.089 1.00 94.88 104 LYS A N 1
ATOM 867 C CA . LYS A 1 104 ? -6.144 -4.954 6.841 1.00 94.88 104 LYS A CA 1
ATOM 868 C C . LYS A 1 104 ? -7.604 -5.405 6.896 1.00 94.88 104 LYS A C 1
ATOM 870 O O . LYS A 1 104 ? -8.496 -4.610 6.610 1.00 94.88 104 LYS A O 1
ATOM 875 N N . GLN A 1 105 ? -7.857 -6.642 7.325 1.00 95.25 105 GLN A N 1
ATOM 876 C CA . GLN A 1 105 ? -9.220 -7.156 7.469 1.00 95.25 105 GLN A CA 1
ATOM 877 C C . GLN A 1 105 ? -10.038 -6.304 8.449 1.00 95.25 105 GLN A C 1
ATOM 879 O O . GLN A 1 105 ? -11.185 -5.962 8.167 1.00 95.25 105 GLN A O 1
ATOM 884 N N . PHE A 1 106 ? -9.434 -5.907 9.572 1.00 94.38 106 PHE A N 1
ATOM 885 C CA . PHE A 1 106 ? -10.076 -5.041 10.556 1.00 94.38 106 PHE A CA 1
ATOM 886 C C . PHE A 1 106 ? -10.388 -3.642 9.995 1.00 94.38 106 PHE A C 1
ATOM 888 O O . PHE A 1 106 ? -11.466 -3.106 10.245 1.00 94.38 106 PHE A O 1
ATOM 895 N N . ILE A 1 107 ? -9.477 -3.060 9.206 1.00 95.12 107 ILE A N 1
ATOM 896 C CA . ILE A 1 107 ? -9.694 -1.780 8.515 1.00 95.12 107 ILE A CA 1
ATOM 897 C C . ILE A 1 107 ? -10.857 -1.898 7.525 1.00 95.12 107 ILE A C 1
ATOM 899 O O . ILE A 1 107 ? -11.766 -1.073 7.575 1.00 95.12 107 ILE A O 1
ATOM 903 N N . GLY A 1 108 ? -10.874 -2.929 6.674 1.00 95.75 108 GLY A N 1
ATOM 904 C CA . GLY A 1 108 ? -11.971 -3.158 5.727 1.00 95.75 108 GLY A CA 1
ATOM 905 C C . GLY A 1 108 ? -13.325 -3.285 6.428 1.00 95.75 108 GLY A C 1
ATOM 906 O O . GLY A 1 108 ? -14.299 -2.642 6.033 1.00 95.75 108 GLY A O 1
ATOM 907 N N . ASP A 1 109 ? -13.361 -4.023 7.540 1.00 95.19 109 ASP A N 1
ATOM 908 C CA . ASP A 1 109 ? -14.546 -4.151 8.388 1.00 95.19 109 ASP A CA 1
ATOM 909 C C . ASP A 1 109 ? -15.025 -2.799 8.942 1.00 95.19 109 ASP A C 1
ATOM 911 O O . ASP A 1 109 ? -16.226 -2.521 8.916 1.00 95.19 109 ASP A O 1
ATOM 915 N N . LEU A 1 110 ? -14.113 -1.947 9.425 1.00 93.88 110 LEU A N 1
ATOM 916 C CA . LEU A 1 110 ? -14.451 -0.607 9.914 1.00 93.88 110 LEU A CA 1
ATOM 917 C C . LEU A 1 110 ? -14.987 0.297 8.800 1.00 93.88 110 LEU A C 1
ATOM 919 O O . LEU A 1 110 ? -15.959 1.022 9.022 1.00 93.88 110 LEU A O 1
ATOM 923 N N . LEU A 1 111 ? -14.387 0.250 7.609 1.00 94.25 111 LEU A N 1
ATOM 924 C CA . LEU A 1 111 ? -14.818 1.068 6.474 1.00 94.25 111 LEU A CA 1
ATOM 925 C C . LEU A 1 111 ? -16.230 0.688 6.019 1.00 94.25 111 LEU A C 1
ATOM 927 O O . LEU A 1 111 ? -17.076 1.559 5.826 1.00 94.25 111 LEU A O 1
ATOM 931 N N . VAL A 1 112 ? -16.530 -0.605 5.917 1.00 94.38 112 VAL A N 1
ATOM 932 C CA . VAL A 1 112 ? -17.860 -1.057 5.486 1.00 94.38 112 VAL A CA 1
ATOM 933 C C . VAL A 1 112 ? -18.905 -0.850 6.587 1.00 94.38 112 VAL A C 1
ATOM 935 O O . VAL A 1 112 ? -19.964 -0.279 6.330 1.00 94.38 112 VAL A O 1
ATOM 938 N N . LYS A 1 113 ? -18.626 -1.294 7.822 1.00 92.44 113 LYS A N 1
ATOM 939 C CA . LYS A 1 113 ? -19.632 -1.350 8.901 1.00 92.44 113 LYS A CA 1
ATOM 940 C C . LYS A 1 113 ? -19.827 -0.015 9.615 1.00 92.44 113 LYS A C 1
ATOM 942 O O . LYS A 1 113 ? -20.959 0.326 9.942 1.00 92.44 113 LYS A O 1
ATOM 947 N N . SER A 1 114 ? -18.744 0.715 9.877 1.00 90.19 114 SER A N 1
ATOM 948 C CA . SER A 1 114 ? -18.780 1.943 10.684 1.00 90.19 114 SER A CA 1
ATOM 949 C C . SER A 1 114 ? -18.736 3.201 9.820 1.00 90.19 114 SER A C 1
ATOM 951 O O . SER A 1 114 ? -19.448 4.161 10.102 1.00 90.19 114 SER A O 1
ATOM 953 N N . TYR A 1 115 ? -17.919 3.204 8.762 1.00 89.50 115 TYR A N 1
ATOM 954 C CA . TYR A 1 115 ? -17.764 4.374 7.892 1.00 89.50 115 TYR A CA 1
ATOM 955 C C . TYR A 1 115 ? -18.842 4.469 6.800 1.00 89.50 115 TYR A C 1
ATOM 957 O O . TYR A 1 115 ? -19.155 5.567 6.336 1.00 89.50 115 TYR A O 1
ATOM 965 N N . GLY A 1 116 ? -19.442 3.333 6.425 1.00 89.38 116 GLY A N 1
ATOM 966 C CA . GLY A 1 116 ? -20.488 3.247 5.405 1.00 89.38 116 GLY A CA 1
ATOM 967 C C . GLY A 1 116 ? -19.949 3.248 3.972 1.00 89.38 116 GLY A C 1
ATOM 968 O O . GLY A 1 116 ? -20.595 3.796 3.078 1.00 89.38 116 GLY A O 1
ATOM 969 N N . LEU A 1 117 ? -18.761 2.680 3.751 1.00 91.06 117 LEU A N 1
ATOM 970 C CA . LEU A 1 117 ? -18.193 2.491 2.417 1.00 91.06 117 LEU A CA 1
ATOM 971 C C . LEU A 1 117 ? -18.971 1.396 1.661 1.00 91.06 117 LEU A C 1
ATOM 973 O O . LEU A 1 117 ? -19.187 0.298 2.176 1.00 91.06 117 LEU A O 1
ATOM 977 N N . GLN A 1 118 ? -19.418 1.712 0.450 1.00 91.88 118 GLN A N 1
ATOM 978 C CA . GLN A 1 118 ? -20.288 0.910 -0.411 1.00 91.88 118 GLN A CA 1
ATOM 979 C C . GLN A 1 118 ? -19.879 1.074 -1.882 1.00 91.88 118 GLN A C 1
ATOM 981 O O . GLN A 1 118 ? -19.060 1.922 -2.232 1.00 91.88 118 GLN A O 1
ATOM 986 N N . LEU A 1 119 ? -20.484 0.288 -2.776 1.00 88.31 119 LEU A N 1
ATOM 987 C CA . LEU A 1 119 ? -20.160 0.322 -4.205 1.00 88.31 119 LEU A CA 1
ATOM 988 C C . LEU A 1 119 ? -20.345 1.711 -4.840 1.00 88.31 119 LEU A C 1
ATOM 990 O O . LEU A 1 119 ? -19.591 2.066 -5.730 1.00 88.31 119 LEU A O 1
ATOM 994 N N . THR A 1 120 ? -21.307 2.507 -4.371 1.00 86.56 120 THR A N 1
ATOM 995 C CA . THR A 1 120 ? -21.625 3.821 -4.953 1.00 86.56 120 THR A CA 1
ATOM 996 C C . THR A 1 120 ? -20.683 4.946 -4.529 1.00 86.56 120 THR A C 1
ATOM 998 O O . THR A 1 120 ? -20.756 6.029 -5.099 1.00 86.56 120 THR A O 1
ATOM 1001 N N . ASN A 1 121 ? -19.872 4.751 -3.484 1.00 89.62 121 ASN A N 1
ATOM 1002 C CA . ASN A 1 121 ? -19.015 5.803 -2.922 1.00 89.62 121 ASN A CA 1
ATOM 1003 C C . ASN A 1 121 ? -17.527 5.430 -2.878 1.00 89.62 121 ASN A C 1
ATOM 1005 O O . ASN A 1 121 ? -16.691 6.302 -2.661 1.00 89.62 121 ASN A O 1
ATOM 1009 N N . ILE A 1 122 ? -17.180 4.167 -3.133 1.00 90.31 122 ILE A N 1
ATOM 1010 C CA . ILE A 1 122 ? -15.787 3.719 -3.169 1.00 90.31 122 ILE A CA 1
ATOM 1011 C C . ILE A 1 122 ? -14.972 4.404 -4.271 1.00 90.31 122 ILE A C 1
ATOM 1013 O O . ILE A 1 122 ? -13.770 4.597 -4.112 1.00 90.31 122 ILE A O 1
ATOM 1017 N N . ASP A 1 123 ? -15.630 4.839 -5.346 1.00 90.12 123 ASP A N 1
ATOM 1018 C CA . ASP A 1 123 ? -14.959 5.485 -6.473 1.00 90.12 123 ASP A CA 1
ATOM 1019 C C . ASP A 1 123 ? -14.504 6.926 -6.164 1.00 90.12 123 ASP A C 1
ATOM 1021 O O . ASP A 1 123 ? -13.680 7.485 -6.887 1.00 90.12 123 ASP A O 1
ATOM 1025 N N . TYR A 1 124 ? -14.981 7.521 -5.060 1.00 88.88 124 TYR A N 1
ATOM 1026 C CA . TYR A 1 124 ? -14.429 8.778 -4.535 1.00 88.88 124 TYR A CA 1
ATOM 1027 C C . TYR A 1 124 ? -13.054 8.586 -3.884 1.00 88.88 124 TYR A C 1
ATOM 1029 O O . TYR A 1 124 ? -12.290 9.544 -3.777 1.00 88.88 124 TYR A O 1
ATOM 1037 N N . ALA A 1 125 ? -12.726 7.362 -3.455 1.00 89.00 125 ALA A N 1
ATOM 1038 C CA . ALA A 1 125 ? -11.412 7.053 -2.906 1.00 89.00 125 ALA A CA 1
ATOM 1039 C C . ALA A 1 125 ? -10.373 6.917 -4.024 1.00 89.00 125 ALA A C 1
ATOM 1041 O O . ALA A 1 125 ? -9.315 7.538 -3.965 1.00 89.00 125 ALA A O 1
ATOM 1042 N N . ILE A 1 126 ? -10.691 6.106 -5.035 1.00 89.50 126 ILE A N 1
ATOM 1043 C CA . ILE A 1 126 ? -9.892 5.876 -6.242 1.00 89.50 126 ILE A CA 1
ATOM 1044 C C . ILE A 1 126 ? -10.880 5.782 -7.406 1.00 89.50 126 ILE A C 1
ATOM 1046 O O . ILE A 1 126 ? -11.860 5.048 -7.314 1.00 89.50 126 ILE A O 1
ATOM 1050 N N . SER A 1 127 ? -10.636 6.501 -8.503 1.00 90.69 127 SER A N 1
ATOM 1051 C CA . SER A 1 127 ? -11.572 6.617 -9.636 1.00 90.69 127 SER A CA 1
ATOM 1052 C C . SER A 1 127 ? -11.630 5.360 -10.521 1.00 90.69 127 SER A C 1
ATOM 1054 O O . SER A 1 127 ? -11.326 5.414 -11.709 1.00 90.69 127 SER A O 1
ATOM 1056 N N . PHE A 1 128 ? -12.046 4.215 -9.971 1.00 88.75 128 PHE A N 1
ATOM 1057 C CA . PHE A 1 128 ? -12.039 2.927 -10.678 1.00 88.75 128 PHE A CA 1
ATOM 1058 C C . PHE A 1 128 ? -12.900 2.904 -11.951 1.00 88.75 128 PHE A C 1
ATOM 1060 O O . PHE A 1 128 ? -12.588 2.146 -12.865 1.00 88.75 128 PHE A O 1
ATOM 1067 N N . GLU A 1 129 ? -13.979 3.693 -12.008 1.00 84.75 129 GLU A N 1
ATOM 1068 C CA . GLU A 1 129 ? -14.864 3.791 -13.182 1.00 84.75 129 GLU A CA 1
ATOM 1069 C C . GLU A 1 129 ? -14.330 4.734 -14.269 1.00 84.75 129 GLU A C 1
ATOM 1071 O O . GLU A 1 129 ? -14.604 4.534 -15.451 1.00 84.75 129 GLU A O 1
ATOM 1076 N N . LYS A 1 130 ? -13.571 5.766 -13.884 1.00 87.31 130 LYS A N 1
ATOM 1077 C CA . LYS A 1 130 ? -13.027 6.776 -14.800 1.00 87.31 130 LYS A CA 1
ATOM 1078 C C . LYS A 1 130 ? -11.522 6.601 -14.908 1.00 87.31 130 LYS A C 1
ATOM 1080 O O . LYS A 1 130 ? -10.762 7.291 -14.235 1.00 87.31 130 LYS A O 1
ATOM 1085 N N . GLN A 1 131 ? -11.117 5.694 -15.789 1.00 87.19 131 GLN A N 1
ATOM 1086 C CA . GLN A 1 131 ? -9.716 5.325 -16.008 1.00 87.19 131 GLN A CA 1
ATOM 1087 C C . GLN A 1 131 ? -8.814 6.536 -16.302 1.00 87.19 131 GLN A C 1
ATOM 1089 O O . GLN A 1 131 ? -7.714 6.615 -15.771 1.00 87.19 131 GLN A O 1
ATOM 1094 N N . GLU A 1 132 ? -9.312 7.517 -17.060 1.00 84.56 132 GLU A N 1
ATOM 1095 C CA . GLU A 1 132 ? -8.587 8.750 -17.416 1.00 84.56 132 GLU A CA 1
ATOM 1096 C C . GLU A 1 132 ? -8.213 9.629 -16.209 1.00 84.56 132 GLU A C 1
ATOM 1098 O O . GLU A 1 132 ? -7.335 10.480 -16.310 1.00 84.56 132 GLU A O 1
ATOM 1103 N N . MET A 1 133 ? -8.887 9.448 -15.068 1.00 88.00 133 MET A N 1
ATOM 1104 C CA . MET A 1 133 ? -8.647 10.216 -13.841 1.00 88.00 133 MET A CA 1
ATOM 1105 C C . MET A 1 133 ? -7.704 9.497 -12.867 1.00 88.00 133 MET A C 1
ATOM 1107 O O . MET A 1 133 ? -7.362 10.066 -11.828 1.00 88.00 133 MET A O 1
ATOM 1111 N N . LEU A 1 134 ? -7.317 8.249 -13.159 1.00 91.62 134 LEU A N 1
ATOM 1112 C CA . LEU A 1 134 ? -6.429 7.472 -12.300 1.00 91.62 134 LEU A CA 1
ATOM 1113 C C . LEU A 1 134 ? -5.004 8.005 -12.388 1.00 91.62 134 LEU A C 1
ATOM 1115 O O . LEU A 1 134 ? -4.458 8.178 -13.477 1.00 91.62 134 LEU A O 1
ATOM 1119 N N . GLN A 1 135 ? -4.385 8.202 -11.227 1.00 92.31 135 GLN A N 1
ATOM 1120 C CA . GLN A 1 135 ? -2.958 8.490 -11.163 1.00 92.31 135 GLN A CA 1
ATOM 1121 C C . GLN A 1 135 ? -2.160 7.234 -11.523 1.00 92.31 135 GLN A C 1
ATOM 1123 O O . GLN A 1 135 ? -2.610 6.112 -11.280 1.00 92.31 135 GLN A O 1
ATOM 1128 N N . THR A 1 136 ? -0.933 7.405 -12.009 1.00 93.56 136 THR A N 1
ATOM 1129 C CA . THR A 1 136 ? -0.032 6.290 -12.347 1.00 93.56 136 THR A CA 1
ATOM 1130 C C . THR A 1 136 ? 0.169 5.325 -11.172 1.00 93.56 136 THR A C 1
ATOM 1132 O O . THR A 1 136 ? 0.194 4.109 -11.350 1.00 93.56 136 THR A O 1
ATOM 1135 N N . GLN A 1 137 ? 0.230 5.843 -9.939 1.00 92.94 137 GLN A N 1
ATOM 1136 C CA . GLN A 1 137 ? 0.275 5.007 -8.737 1.00 92.94 137 GLN A CA 1
ATOM 1137 C C . GLN A 1 137 ? -0.993 4.151 -8.575 1.00 92.94 137 GLN A C 1
ATOM 1139 O O . GLN A 1 137 ? -0.894 2.977 -8.225 1.00 92.94 137 GLN A O 1
ATOM 1144 N N . ASP A 1 138 ? -2.179 4.716 -8.819 1.00 94.94 138 ASP A N 1
ATOM 1145 C CA . ASP A 1 138 ? -3.447 3.986 -8.702 1.00 94.94 138 ASP A CA 1
ATOM 1146 C C . ASP A 1 138 ? -3.514 2.859 -9.733 1.00 94.94 138 ASP A C 1
ATOM 1148 O O . ASP A 1 138 ? -3.908 1.738 -9.414 1.00 94.94 138 ASP A O 1
ATOM 1152 N N . GLN A 1 139 ? -3.070 3.145 -10.957 1.00 96.00 139 GLN A N 1
ATOM 1153 C CA . GLN A 1 139 ? -2.972 2.152 -12.018 1.00 96.00 139 GLN A CA 1
ATOM 1154 C C . GLN A 1 139 ? -2.015 1.021 -11.639 1.00 96.00 139 GLN A C 1
ATOM 1156 O O . GLN A 1 139 ? -2.387 -0.148 -11.736 1.00 96.00 139 GLN A O 1
ATOM 1161 N N . PHE A 1 140 ? -0.817 1.353 -11.145 1.00 96.19 140 PHE A N 1
ATOM 1162 C CA . PHE A 1 140 ? 0.141 0.356 -10.673 1.00 96.19 140 PHE A CA 1
ATOM 1163 C C . PHE A 1 140 ? -0.433 -0.500 -9.544 1.00 96.19 140 PHE A C 1
ATOM 1165 O O . PHE A 1 140 ? -0.302 -1.718 -9.588 1.00 96.19 140 PHE A O 1
ATOM 1172 N N . GLU A 1 141 ? -1.095 0.098 -8.552 1.00 95.75 141 GLU A N 1
ATOM 1173 C CA . GLU A 1 141 ? -1.698 -0.652 -7.445 1.00 95.75 141 GLU A CA 1
ATOM 1174 C C . GLU A 1 141 ? -2.808 -1.598 -7.925 1.00 95.75 141 GLU A C 1
ATOM 1176 O O . GLU A 1 141 ? -2.886 -2.732 -7.449 1.00 95.75 141 GLU A O 1
ATOM 1181 N N . ILE A 1 142 ? -3.616 -1.184 -8.908 1.00 96.25 142 ILE A N 1
ATOM 1182 C CA . ILE A 1 142 ? -4.622 -2.050 -9.541 1.00 96.25 142 ILE A CA 1
ATOM 1183 C C . ILE A 1 142 ? -3.951 -3.213 -10.282 1.00 96.25 142 ILE A C 1
ATOM 1185 O O . ILE A 1 142 ? -4.319 -4.367 -10.058 1.00 96.25 142 ILE A O 1
ATOM 1189 N N . ILE A 1 143 ? -2.959 -2.938 -11.136 1.00 96.12 143 ILE A N 1
ATOM 1190 C CA . ILE A 1 143 ? -2.240 -3.981 -11.887 1.00 96.12 143 ILE A CA 1
ATOM 1191 C C . ILE A 1 143 ? -1.566 -4.953 -10.916 1.00 96.12 143 ILE A C 1
ATOM 1193 O O . ILE A 1 143 ? -1.698 -6.170 -11.046 1.00 96.12 143 ILE A O 1
ATOM 1197 N N . HIS A 1 144 ? -0.869 -4.420 -9.914 1.00 95.62 144 HIS A N 1
ATOM 1198 C CA . HIS A 1 144 ? -0.167 -5.214 -8.922 1.00 95.62 144 HIS A CA 1
ATOM 1199 C C . HIS A 1 144 ? -1.138 -6.099 -8.137 1.00 95.62 144 HIS A C 1
ATOM 1201 O O . HIS A 1 144 ? -0.859 -7.283 -7.965 1.00 95.62 144 HIS A O 1
ATOM 1207 N N . TYR A 1 145 ? -2.305 -5.579 -7.741 1.00 96.25 145 TYR A N 1
ATOM 1208 C CA . TYR A 1 145 ? -3.353 -6.378 -7.104 1.00 96.25 145 TYR A CA 1
ATOM 1209 C C . TYR A 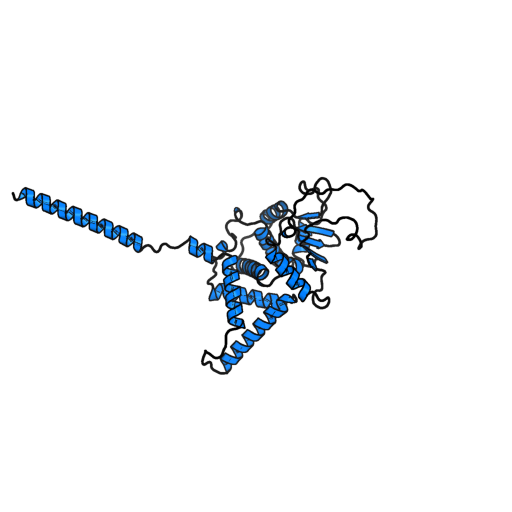1 145 ? -3.819 -7.532 -8.003 1.00 96.25 145 TYR A C 1
ATOM 1211 O O . TYR A 1 145 ? -3.907 -8.673 -7.547 1.00 96.25 145 TYR A O 1
ATOM 1219 N N . LEU A 1 146 ? -4.073 -7.271 -9.290 1.00 95.94 146 LEU A N 1
ATOM 1220 C CA . LEU A 1 146 ? -4.475 -8.308 -10.246 1.00 95.94 146 LEU A CA 1
ATOM 1221 C C . LEU A 1 146 ? -3.404 -9.399 -10.383 1.00 95.94 146 LEU A C 1
ATOM 1223 O O . LEU A 1 146 ? -3.718 -10.588 -10.303 1.00 95.94 146 LEU A O 1
ATOM 1227 N N . TYR A 1 147 ? -2.135 -9.008 -10.502 1.00 96.06 147 TYR A N 1
ATOM 1228 C CA . TYR A 1 147 ? -1.017 -9.949 -10.558 1.00 96.06 147 TYR A CA 1
ATOM 1229 C C . TYR A 1 147 ? -0.821 -10.701 -9.232 1.00 96.06 147 TYR A C 1
ATOM 1231 O O . TYR A 1 147 ? -0.470 -11.878 -9.253 1.00 96.06 147 TYR A O 1
ATOM 1239 N N . GLN A 1 148 ? -1.099 -10.090 -8.077 1.00 94.94 148 GLN A N 1
ATOM 1240 C CA . GLN A 1 148 ? -1.069 -10.764 -6.771 1.00 94.94 148 GLN A CA 1
ATOM 1241 C C . GLN A 1 148 ? -2.133 -11.855 -6.644 1.00 94.94 148 GLN A C 1
ATOM 1243 O O . GLN A 1 148 ? -1.876 -12.883 -6.012 1.00 94.94 148 GLN A O 1
ATOM 1248 N N . GLN A 1 149 ? -3.304 -11.677 -7.260 1.00 94.50 149 GLN A N 1
ATOM 1249 C CA . GLN A 1 149 ? -4.322 -12.732 -7.294 1.00 94.50 149 GLN A CA 1
ATOM 1250 C C . GLN A 1 149 ? -3.861 -13.950 -8.109 1.00 94.50 149 GLN A C 1
ATOM 1252 O O . GLN A 1 149 ? -4.214 -15.076 -7.767 1.00 94.50 149 GLN A O 1
ATOM 1257 N N . LEU A 1 150 ? -3.055 -13.737 -9.154 1.00 94.62 150 LEU A N 1
ATOM 1258 C CA . LEU A 1 150 ? -2.580 -14.798 -10.050 1.00 94.62 150 LEU A CA 1
ATOM 1259 C C . LEU A 1 150 ? -1.283 -15.463 -9.571 1.00 94.62 150 LEU A C 1
ATOM 1261 O O . LEU A 1 150 ? -1.149 -16.683 -9.641 1.00 94.62 150 LEU A O 1
ATOM 1265 N N . TYR A 1 151 ? -0.333 -14.665 -9.084 1.00 95.12 151 TYR A N 1
ATOM 1266 C CA . TYR A 1 151 ? 1.053 -15.075 -8.831 1.00 95.12 151 TYR A CA 1
ATOM 1267 C C . TYR A 1 151 ? 1.501 -14.862 -7.378 1.00 95.12 151 TYR A C 1
ATOM 1269 O O . TYR A 1 151 ? 2.654 -15.125 -7.035 1.00 95.12 151 TYR A O 1
ATOM 1277 N N . HIS A 1 152 ? 0.613 -14.402 -6.494 1.00 93.19 152 HIS A N 1
ATOM 1278 C CA . HIS A 1 152 ? 0.889 -14.198 -5.070 1.00 93.19 152 HIS A CA 1
ATOM 1279 C C . HIS A 1 152 ? 2.119 -13.305 -4.810 1.00 93.19 152 HIS A C 1
ATOM 1281 O O . HIS A 1 152 ? 2.103 -12.119 -5.126 1.00 93.19 152 HIS A O 1
ATOM 1287 N N . GLN A 1 153 ? 3.176 -13.850 -4.195 1.00 90.25 153 GLN A N 1
ATOM 1288 C CA . GLN A 1 153 ? 4.415 -13.123 -3.891 1.00 90.25 153 GLN A CA 1
ATOM 1289 C C . GLN A 1 153 ? 5.320 -12.941 -5.115 1.00 90.25 153 GLN A C 1
ATOM 1291 O O . GLN A 1 153 ? 6.271 -12.167 -5.051 1.00 90.25 153 GLN A O 1
ATOM 1296 N N . ASP A 1 154 ? 5.042 -13.636 -6.217 1.00 93.44 154 ASP A N 1
ATOM 1297 C CA . ASP A 1 154 ? 5.798 -13.524 -7.462 1.00 93.44 154 ASP A CA 1
ATOM 1298 C C . ASP A 1 154 ? 5.146 -12.517 -8.433 1.00 93.44 154 ASP A C 1
ATOM 1300 O O . ASP A 1 154 ? 5.534 -12.444 -9.597 1.00 93.44 154 ASP A O 1
ATOM 1304 N N . ALA A 1 155 ? 4.160 -11.730 -7.986 1.00 95.31 155 ALA A N 1
ATOM 1305 C CA . ALA A 1 155 ? 3.400 -10.805 -8.828 1.00 95.31 155 ALA A CA 1
ATOM 1306 C C . ALA A 1 155 ? 4.289 -9.768 -9.517 1.00 95.31 155 ALA A C 1
ATOM 1308 O O . ALA A 1 155 ? 4.261 -9.649 -10.741 1.00 95.31 155 ALA A O 1
ATOM 1309 N N . LEU A 1 156 ? 5.131 -9.071 -8.749 1.00 94.44 156 LEU A N 1
ATOM 1310 C CA . LEU A 1 156 ? 6.050 -8.081 -9.313 1.00 94.44 156 LEU A CA 1
ATOM 1311 C C . LEU A 1 156 ? 7.109 -8.726 -10.217 1.00 94.44 156 LEU A C 1
ATOM 1313 O O . LEU A 1 156 ? 7.432 -8.173 -11.261 1.00 94.44 156 LEU A O 1
ATOM 1317 N N . ALA A 1 157 ? 7.615 -9.908 -9.857 1.00 93.62 157 ALA A N 1
ATOM 1318 C CA . ALA A 1 157 ? 8.586 -10.635 -10.676 1.00 93.62 157 ALA A CA 1
ATOM 1319 C C . ALA A 1 157 ? 8.002 -10.999 -12.052 1.00 93.62 157 ALA A C 1
ATOM 1321 O O . ALA A 1 157 ? 8.624 -10.724 -13.076 1.00 93.62 157 ALA A O 1
ATOM 1322 N N . ASN A 1 158 ? 6.779 -11.541 -12.077 1.00 95.00 158 ASN A N 1
ATOM 1323 C CA . ASN A 1 158 ? 6.076 -11.866 -13.318 1.00 95.00 158 ASN A CA 1
ATOM 1324 C C . ASN A 1 158 ? 5.759 -10.613 -14.136 1.00 95.00 158 ASN A C 1
ATOM 1326 O O . ASN A 1 158 ? 5.936 -10.632 -15.347 1.00 95.00 158 ASN A O 1
ATOM 1330 N N . LEU A 1 159 ? 5.352 -9.516 -13.495 1.00 94.94 159 LEU A N 1
ATOM 1331 C CA . LEU A 1 159 ? 5.097 -8.250 -14.182 1.00 94.94 159 LEU A CA 1
ATOM 1332 C C . LEU A 1 159 ? 6.366 -7.693 -14.848 1.00 94.94 159 LEU A C 1
ATOM 1334 O O . LEU A 1 159 ? 6.330 -7.288 -16.010 1.00 94.94 159 LEU A O 1
ATOM 1338 N N . LEU A 1 160 ? 7.502 -7.722 -14.141 1.00 93.69 160 LEU A N 1
ATOM 1339 C CA . LEU A 1 160 ? 8.784 -7.267 -14.683 1.00 93.69 160 LEU A CA 1
ATOM 1340 C C . LEU A 1 160 ? 9.258 -8.126 -15.861 1.00 93.69 160 LEU A C 1
ATOM 1342 O O . LEU A 1 160 ? 9.827 -7.594 -16.812 1.00 93.69 160 LEU A O 1
ATOM 1346 N N . GLU A 1 161 ? 9.046 -9.441 -15.798 1.00 93.69 161 GLU A N 1
ATOM 1347 C CA . GLU A 1 161 ? 9.440 -10.376 -16.856 1.00 93.69 161 GLU A CA 1
ATOM 1348 C C . GLU A 1 161 ? 8.516 -10.324 -18.067 1.00 93.69 161 GLU A C 1
ATOM 1350 O O . GLU A 1 161 ? 9.001 -10.281 -19.194 1.00 93.69 161 GLU A O 1
ATOM 1355 N N . HIS A 1 162 ? 7.200 -10.296 -17.846 1.00 94.81 162 HIS A N 1
ATOM 1356 C CA . HIS A 1 162 ? 6.206 -10.321 -18.916 1.00 94.81 162 HIS A CA 1
ATOM 1357 C C . HIS A 1 162 ? 6.346 -9.121 -19.857 1.00 94.81 162 HIS A C 1
ATOM 1359 O O . HIS A 1 162 ? 6.216 -9.264 -21.071 1.00 94.81 162 HIS A O 1
ATOM 1365 N N . TYR A 1 163 ? 6.681 -7.957 -19.296 1.00 94.19 163 TYR A N 1
ATOM 1366 C CA . TYR A 1 163 ? 6.826 -6.704 -20.033 1.00 94.19 163 TYR A CA 1
ATOM 1367 C C . TYR A 1 163 ? 8.278 -6.274 -20.275 1.00 94.19 163 TYR A C 1
ATOM 1369 O O . TYR A 1 163 ? 8.507 -5.181 -20.788 1.00 94.19 163 TYR A O 1
ATOM 1377 N N . GLY A 1 164 ? 9.268 -7.096 -19.906 1.00 92.31 164 GLY A N 1
ATOM 1378 C CA . GLY A 1 164 ? 10.685 -6.759 -20.094 1.00 92.31 164 GLY A CA 1
ATOM 1379 C C . GLY A 1 164 ? 11.124 -5.491 -19.347 1.00 92.31 164 GLY A C 1
ATOM 1380 O O . GLY A 1 164 ? 12.053 -4.804 -19.762 1.00 92.31 164 GLY A O 1
ATOM 1381 N N . LEU A 1 165 ? 10.471 -5.157 -18.232 1.00 91.25 165 LEU A N 1
ATOM 1382 C CA . LEU A 1 165 ? 10.708 -3.914 -17.483 1.00 91.25 165 LEU A CA 1
ATOM 1383 C C . LEU A 1 165 ? 12.051 -3.903 -16.738 1.00 91.25 165 LEU A C 1
ATOM 1385 O O . LEU A 1 165 ? 12.534 -2.850 -16.332 1.00 91.25 165 LEU A O 1
ATOM 1389 N N . ALA A 1 166 ? 12.659 -5.078 -16.556 1.00 87.56 166 ALA A N 1
ATOM 1390 C CA . ALA A 1 166 ? 13.982 -5.249 -15.956 1.00 87.56 166 ALA A CA 1
ATOM 1391 C C . ALA A 1 166 ? 15.110 -5.376 -17.007 1.00 87.56 166 ALA A C 1
ATOM 1393 O O . ALA A 1 166 ? 16.183 -5.930 -16.720 1.00 87.56 166 ALA A O 1
ATOM 1394 N N . GLU A 1 167 ? 14.873 -4.909 -18.234 1.00 88.88 167 GLU A N 1
ATOM 1395 C CA . GLU A 1 167 ? 15.867 -4.837 -19.309 1.00 88.88 167 GLU A CA 1
ATOM 1396 C C . GLU A 1 167 ? 16.454 -3.421 -19.440 1.00 88.88 167 GLU A C 1
ATOM 1398 O O . GLU A 1 167 ? 15.762 -2.439 -19.159 1.00 88.88 167 GLU A O 1
ATOM 1403 N N . PRO A 1 168 ? 17.735 -3.290 -19.837 1.00 87.44 168 PRO A N 1
ATOM 1404 C CA . PRO A 1 168 ? 18.362 -1.985 -20.003 1.00 87.44 168 PRO A CA 1
ATOM 1405 C C . PRO A 1 168 ? 17.752 -1.241 -21.198 1.00 87.44 168 PRO A C 1
ATOM 1407 O O . PRO A 1 168 ? 17.712 -1.768 -22.311 1.00 87.44 168 PRO A O 1
ATOM 1410 N N . ARG A 1 169 ? 17.309 0.001 -20.980 1.00 86.50 169 ARG A N 1
ATOM 1411 C CA . ARG A 1 169 ? 16.681 0.856 -21.999 1.00 86.50 169 ARG A CA 1
ATOM 1412 C C . ARG A 1 169 ? 17.304 2.246 -21.992 1.00 86.50 169 ARG A C 1
ATOM 1414 O O . ARG A 1 169 ? 17.690 2.754 -20.946 1.00 86.50 169 ARG A O 1
ATOM 1421 N N . ILE A 1 170 ? 17.392 2.869 -23.164 1.00 83.06 170 ILE A N 1
ATOM 1422 C CA . ILE A 1 170 ? 17.821 4.267 -23.281 1.00 83.06 170 ILE A CA 1
ATOM 1423 C C . ILE A 1 170 ? 16.572 5.131 -23.136 1.00 83.06 170 ILE A C 1
ATOM 1425 O O . ILE A 1 170 ? 15.686 5.106 -23.995 1.00 83.06 170 ILE A O 1
ATOM 1429 N N . LEU A 1 171 ? 16.488 5.857 -22.027 1.00 80.38 171 LEU A N 1
ATOM 1430 C CA . LEU A 1 171 ? 15.374 6.740 -21.708 1.00 80.38 171 LEU A CA 1
ATOM 1431 C C . LEU A 1 171 ? 15.868 8.179 -21.761 1.00 80.38 171 LEU A C 1
ATOM 1433 O O . LEU A 1 171 ? 16.851 8.516 -21.111 1.00 80.38 171 LEU A O 1
ATOM 1437 N N . ARG A 1 172 ? 15.153 9.041 -22.490 1.00 76.38 172 ARG A N 1
ATOM 1438 C CA . ARG A 1 172 ? 15.547 10.449 -22.685 1.00 76.38 172 ARG A CA 1
ATOM 1439 C C . ARG A 1 172 ? 15.763 11.202 -21.371 1.00 76.38 172 ARG A C 1
ATOM 1441 O O . ARG A 1 172 ? 16.616 12.074 -21.308 1.00 76.38 172 ARG A O 1
ATOM 1448 N N . GLU A 1 173 ? 15.007 10.842 -20.338 1.00 71.88 173 GLU A N 1
ATOM 1449 C CA . GLU A 1 173 ? 15.079 11.426 -18.993 1.00 71.88 173 GLU A CA 1
ATOM 1450 C C . GLU A 1 173 ? 16.383 11.093 -18.248 1.00 71.88 173 GLU A C 1
ATOM 1452 O O . GLU A 1 173 ? 16.742 11.795 -17.310 1.00 71.88 173 GLU A O 1
ATOM 1457 N N . TYR A 1 174 ? 17.104 10.051 -18.677 1.00 71.44 174 TYR A N 1
ATOM 1458 C CA . TYR A 1 174 ? 18.337 9.555 -18.053 1.00 71.44 174 TYR A CA 1
ATOM 1459 C C . TYR A 1 174 ? 19.574 9.743 -18.949 1.00 71.44 174 TYR A C 1
ATOM 1461 O O . TYR A 1 174 ? 20.663 9.279 -18.613 1.00 71.44 174 TYR A O 1
ATOM 1469 N N . GLY A 1 175 ? 19.419 10.423 -20.088 1.00 76.75 175 GLY A N 1
ATOM 1470 C CA . GLY A 1 175 ? 20.479 10.635 -21.073 1.00 76.75 175 GLY A CA 1
ATOM 1471 C C . GLY A 1 175 ? 20.677 9.459 -22.036 1.00 76.75 175 GLY A C 1
ATOM 1472 O O . GLY A 1 175 ? 19.785 8.643 -22.259 1.00 76.75 175 GLY A O 1
ATOM 1473 N N . ASP A 1 176 ? 21.867 9.391 -22.637 1.00 80.44 176 ASP A N 1
ATOM 1474 C CA . ASP A 1 176 ? 22.185 8.438 -23.713 1.00 80.44 176 ASP A CA 1
ATOM 1475 C C . ASP A 1 176 ? 22.694 7.075 -23.207 1.00 80.44 176 ASP A C 1
ATOM 1477 O O . ASP A 1 176 ? 23.048 6.198 -23.999 1.00 80.44 176 ASP A O 1
ATOM 1481 N N . GLN A 1 177 ? 22.742 6.877 -21.888 1.00 78.44 177 GLN A N 1
ATOM 1482 C CA . GLN A 1 177 ? 23.189 5.623 -21.292 1.00 78.44 177 GLN A CA 1
ATOM 1483 C C . GLN A 1 177 ? 22.021 4.647 -21.070 1.00 78.44 177 GLN A C 1
ATOM 1485 O O . GLN A 1 177 ? 20.905 5.064 -20.752 1.00 78.44 177 GLN A O 1
ATOM 1490 N N . PRO A 1 178 ? 22.258 3.330 -21.216 1.00 83.06 178 PRO A N 1
ATOM 1491 C CA . PRO A 1 178 ? 21.256 2.328 -20.892 1.00 83.06 178 PRO A CA 1
ATOM 1492 C C . PRO A 1 178 ? 20.997 2.298 -19.382 1.00 83.06 178 PRO A C 1
ATOM 1494 O O . PRO A 1 178 ? 21.901 2.031 -18.592 1.00 83.06 178 PRO A O 1
ATOM 1497 N N . VAL A 1 179 ? 19.742 2.504 -18.992 1.00 85.69 179 VAL A N 1
ATOM 1498 C CA . VAL A 1 179 ? 19.287 2.470 -17.600 1.00 85.69 179 VAL A CA 1
ATOM 1499 C C . VAL A 1 179 ? 18.220 1.403 -17.387 1.00 85.69 179 VAL A C 1
ATOM 1501 O O . VAL A 1 179 ? 17.488 1.021 -18.300 1.00 85.69 179 VAL A O 1
ATOM 1504 N N . TYR A 1 180 ? 18.122 0.923 -16.152 1.00 88.69 180 TYR A N 1
ATOM 1505 C CA . TYR A 1 180 ? 17.051 0.040 -15.705 1.00 88.69 180 TYR A CA 1
ATOM 1506 C C . TYR A 1 180 ? 16.026 0.884 -14.958 1.00 88.69 180 TYR A C 1
ATOM 1508 O O . TYR A 1 180 ? 16.203 1.173 -13.776 1.00 88.69 180 TYR A O 1
ATOM 1516 N N . ALA A 1 181 ? 14.971 1.308 -15.641 1.00 89.06 181 ALA A N 1
ATOM 1517 C CA . ALA A 1 181 ? 13.914 2.093 -15.023 1.00 89.06 181 ALA A CA 1
ATOM 1518 C C . ALA A 1 181 ? 12.549 1.705 -15.580 1.00 89.06 181 ALA A C 1
ATOM 1520 O O . ALA A 1 181 ? 12.443 1.363 -16.756 1.00 89.06 181 ALA A O 1
ATOM 1521 N N . VAL A 1 182 ? 11.528 1.781 -14.733 1.00 92.00 182 VAL A N 1
ATOM 1522 C CA . VAL A 1 182 ? 10.110 1.675 -15.080 1.00 92.00 182 VAL A CA 1
ATOM 1523 C C . VAL A 1 182 ? 9.521 3.074 -15.002 1.00 92.00 182 VAL A C 1
ATOM 1525 O O . VAL A 1 182 ? 9.602 3.716 -13.952 1.00 92.00 182 VAL A O 1
ATOM 1528 N N . THR A 1 183 ? 8.971 3.557 -16.112 1.00 91.69 183 THR A N 1
ATOM 1529 C CA . THR A 1 183 ? 8.439 4.919 -16.233 1.00 91.69 183 THR A CA 1
ATOM 1530 C C . THR A 1 183 ? 6.926 4.947 -16.067 1.00 91.69 183 THR A C 1
ATOM 1532 O O . THR A 1 183 ? 6.257 3.911 -16.074 1.00 91.69 183 THR A O 1
ATOM 1535 N N . GLU A 1 184 ? 6.365 6.149 -15.951 1.00 92.06 184 GLU A N 1
ATOM 1536 C CA . GLU A 1 184 ? 4.912 6.319 -15.929 1.00 92.06 184 GLU A CA 1
ATOM 1537 C C . GLU A 1 184 ? 4.253 5.814 -17.217 1.00 92.06 184 GLU A C 1
ATOM 1539 O O . GLU A 1 184 ? 3.204 5.174 -17.171 1.00 92.06 184 GLU A O 1
ATOM 1544 N N . GLU A 1 185 ? 4.898 6.028 -18.368 1.00 92.44 185 GLU A N 1
ATOM 1545 C CA . GLU A 1 185 ? 4.401 5.532 -19.651 1.00 92.44 185 GLU A CA 1
ATOM 1546 C C . GLU A 1 185 ? 4.309 4.006 -19.703 1.00 92.44 185 GLU A C 1
ATOM 1548 O O . GLU A 1 185 ? 3.400 3.477 -20.345 1.00 92.44 185 GLU A O 1
ATOM 1553 N N . ASP A 1 186 ? 5.246 3.296 -19.069 1.00 94.00 186 ASP A N 1
ATOM 1554 C CA . ASP A 1 186 ? 5.211 1.835 -19.017 1.00 94.00 186 ASP A CA 1
ATOM 1555 C C . ASP A 1 186 ? 3.977 1.360 -18.248 1.00 94.00 186 ASP A C 1
ATOM 1557 O O . ASP A 1 186 ? 3.241 0.500 -18.730 1.00 94.00 186 ASP A O 1
ATOM 1561 N N . ILE A 1 187 ? 3.719 1.959 -17.082 1.00 95.81 187 ILE A N 1
ATOM 1562 C CA . ILE A 1 187 ? 2.564 1.616 -16.247 1.00 95.81 187 ILE A CA 1
ATOM 1563 C C . ILE A 1 187 ? 1.255 1.939 -16.964 1.00 95.81 187 ILE A C 1
ATOM 1565 O O . ILE A 1 187 ? 0.378 1.079 -17.001 1.00 95.81 187 ILE A O 1
ATOM 1569 N N . ASN A 1 188 ? 1.153 3.110 -17.600 1.00 94.94 188 ASN A N 1
ATOM 1570 C CA . ASN A 1 188 ? -0.028 3.500 -18.373 1.00 94.94 188 ASN A CA 1
ATOM 1571 C C . ASN A 1 188 ? -0.333 2.489 -19.493 1.00 94.94 188 ASN A C 1
ATOM 1573 O O . ASN A 1 188 ? -1.466 2.029 -19.627 1.00 94.94 188 ASN A O 1
ATOM 1577 N N . LYS A 1 189 ? 0.686 2.071 -20.259 1.00 95.06 189 LYS A N 1
ATOM 1578 C CA . LYS A 1 189 ? 0.524 1.071 -21.331 1.00 95.06 189 LYS A CA 1
ATOM 1579 C C . LYS A 1 189 ? 0.101 -0.290 -20.780 1.00 95.06 189 LYS A C 1
ATOM 1581 O O . LYS A 1 189 ? -0.771 -0.941 -21.349 1.00 95.06 189 LYS A O 1
ATOM 1586 N N . ILE A 1 190 ? 0.714 -0.733 -19.683 1.00 95.94 190 ILE A N 1
ATOM 1587 C CA . ILE A 1 190 ? 0.366 -2.008 -19.042 1.00 95.94 190 ILE A CA 1
ATOM 1588 C C . ILE A 1 190 ? -1.063 -1.965 -18.507 1.00 95.94 190 ILE A C 1
ATOM 1590 O O . ILE A 1 190 ? -1.804 -2.932 -18.667 1.00 95.94 190 ILE A O 1
ATOM 1594 N N . PHE A 1 191 ? -1.475 -0.838 -17.929 1.00 95.62 191 PHE A N 1
ATOM 1595 C CA . PHE A 1 191 ? -2.825 -0.653 -17.420 1.00 95.62 191 PHE A CA 1
ATOM 1596 C C . PHE A 1 191 ? -3.870 -0.833 -18.521 1.00 95.62 191 PHE A C 1
ATOM 1598 O O . PHE A 1 191 ? -4.822 -1.586 -18.335 1.00 95.62 191 PHE A O 1
ATOM 1605 N N . GLU A 1 192 ? -3.668 -0.217 -19.686 1.00 94.12 192 GLU A N 1
ATOM 1606 C CA . GLU A 1 192 ? -4.569 -0.371 -20.836 1.00 94.12 192 GLU A CA 1
ATOM 1607 C C . GLU A 1 192 ? -4.686 -1.828 -21.317 1.00 94.12 192 GLU A C 1
ATOM 1609 O O . GLU A 1 192 ? -5.749 -2.235 -21.788 1.00 94.12 192 GLU A O 1
ATOM 1614 N N . MET A 1 193 ? -3.616 -2.621 -21.191 1.00 93.44 193 MET A N 1
ATOM 1615 C CA . MET A 1 193 ? -3.595 -4.025 -21.618 1.00 93.44 193 MET A CA 1
ATOM 1616 C C . MET A 1 193 ? -4.199 -4.988 -20.586 1.00 93.44 193 MET A C 1
ATOM 1618 O O . MET A 1 193 ? -4.841 -5.963 -20.973 1.00 93.44 193 MET A O 1
ATOM 1622 N N . GLU A 1 194 ? -3.986 -4.735 -19.294 1.00 92.88 194 GLU A N 1
ATOM 1623 C CA . GLU A 1 194 ? -4.306 -5.678 -18.207 1.00 92.88 194 GLU A CA 1
ATOM 1624 C C . GLU A 1 194 ? -5.588 -5.334 -17.447 1.00 92.88 194 GLU A C 1
ATOM 1626 O O . GLU A 1 194 ? -6.131 -6.169 -16.714 1.00 92.88 194 GLU A O 1
ATOM 1631 N N . TYR A 1 195 ? -6.080 -4.099 -17.568 1.00 92.62 195 TYR A N 1
ATOM 1632 C CA . TYR A 1 195 ? -7.225 -3.667 -16.785 1.00 92.62 195 TYR A CA 1
ATOM 1633 C C . TYR A 1 195 ? -8.476 -4.493 -17.100 1.00 92.62 195 TYR A C 1
ATOM 1635 O O . TYR A 1 195 ? -8.874 -4.705 -18.247 1.00 92.62 195 TYR A O 1
ATOM 1643 N N . ARG A 1 196 ? -9.178 -4.867 -16.029 1.00 92.94 196 ARG A N 1
ATOM 1644 C CA . ARG A 1 196 ? -10.537 -5.399 -16.078 1.00 92.94 196 ARG A CA 1
ATOM 1645 C C . ARG A 1 196 ? -11.401 -4.745 -15.014 1.00 92.94 196 ARG A C 1
ATOM 1647 O O . ARG A 1 196 ? -10.905 -4.241 -14.009 1.00 92.94 196 ARG A O 1
ATOM 1654 N N 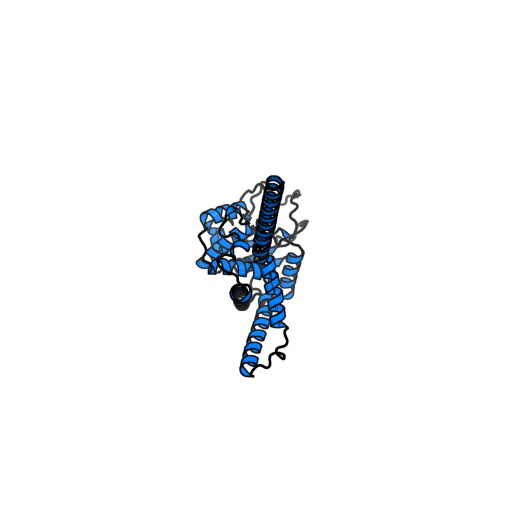. ASN A 1 197 ? -12.714 -4.862 -15.184 1.00 90.62 197 ASN A N 1
ATOM 1655 C CA . ASN A 1 197 ? -13.658 -4.434 -14.159 1.00 90.62 197 ASN A CA 1
ATOM 1656 C C . ASN A 1 197 ? -13.412 -5.189 -12.842 1.00 90.62 197 ASN A C 1
ATOM 1658 O O . ASN A 1 197 ? -13.288 -6.421 -12.815 1.00 90.62 197 ASN A O 1
ATOM 1662 N N . LEU A 1 198 ? -13.359 -4.422 -11.755 1.00 93.44 198 LEU A N 1
ATOM 1663 C CA . LEU A 1 198 ? -13.154 -4.908 -10.396 1.00 93.44 198 LEU A CA 1
ATOM 1664 C C . LEU A 1 198 ? -14.492 -5.008 -9.661 1.00 93.44 198 LEU A C 1
ATOM 1666 O O . LEU A 1 198 ? -15.345 -4.120 -9.747 1.00 93.44 198 LEU A O 1
ATOM 1670 N N . SER A 1 199 ? -14.659 -6.081 -8.898 1.00 95.25 199 SER A N 1
ATOM 1671 C CA . SER A 1 199 ? -15.756 -6.230 -7.947 1.00 95.25 199 SER A CA 1
ATOM 1672 C C . SER A 1 199 ? -15.583 -5.294 -6.745 1.00 95.25 199 SER A C 1
ATOM 1674 O O . SER A 1 199 ? -14.492 -4.799 -6.466 1.00 95.25 199 SER A O 1
ATOM 1676 N N . PHE A 1 200 ? -16.656 -5.081 -5.978 1.00 94.94 200 PHE A N 1
ATOM 1677 C CA . PHE A 1 200 ? -16.594 -4.257 -4.767 1.00 94.94 200 PHE A CA 1
ATOM 1678 C C . PHE A 1 200 ? -15.538 -4.744 -3.764 1.00 94.94 200 PHE A C 1
ATOM 1680 O O . PHE A 1 200 ? -14.833 -3.924 -3.189 1.00 94.94 200 PHE A O 1
ATOM 1687 N N . SER A 1 201 ? -15.413 -6.063 -3.573 1.00 95.25 201 SER A N 1
ATOM 1688 C CA . SER A 1 201 ? -14.421 -6.634 -2.653 1.00 95.25 201 SER A CA 1
ATOM 1689 C C . SER A 1 201 ? -12.997 -6.306 -3.092 1.00 95.25 201 SER A C 1
ATOM 1691 O O . SER A 1 201 ? -12.174 -5.942 -2.265 1.00 95.25 201 SER A O 1
ATOM 1693 N N . GLU A 1 202 ? -12.721 -6.379 -4.394 1.00 96.12 202 GLU A N 1
ATOM 1694 C CA . GLU A 1 202 ? -11.395 -6.081 -4.944 1.00 96.12 202 GLU A CA 1
ATOM 1695 C C . GLU A 1 202 ? -11.072 -4.588 -4.834 1.00 96.12 202 GLU A C 1
ATOM 1697 O O . GLU A 1 202 ? -9.991 -4.216 -4.384 1.00 96.12 202 GLU A O 1
ATOM 1702 N N . LYS A 1 203 ? -12.041 -3.719 -5.161 1.00 96.00 203 LYS A N 1
ATOM 1703 C CA . LYS A 1 203 ? -11.911 -2.271 -4.945 1.00 96.00 203 LYS A CA 1
ATOM 1704 C C . LYS A 1 203 ? -11.630 -1.959 -3.468 1.00 96.00 203 LYS A C 1
ATOM 1706 O O . LYS A 1 203 ? -10.770 -1.135 -3.162 1.00 96.00 203 LYS A O 1
ATOM 1711 N N . LEU A 1 204 ? -12.342 -2.626 -2.554 1.00 96.50 204 LEU A N 1
ATOM 1712 C CA . LEU A 1 204 ? -12.170 -2.458 -1.111 1.00 96.50 204 LEU A CA 1
ATOM 1713 C C . LEU A 1 204 ? -10.769 -2.873 -0.669 1.00 96.50 204 LEU A C 1
ATOM 1715 O O . LEU A 1 204 ? -10.142 -2.123 0.071 1.00 96.50 204 LEU A O 1
ATOM 1719 N N . ASP A 1 205 ? -10.262 -4.013 -1.136 1.00 96.62 205 ASP A N 1
ATOM 1720 C CA . ASP A 1 205 ? -8.921 -4.485 -0.787 1.00 96.62 205 ASP A CA 1
ATOM 1721 C C . ASP A 1 205 ? -7.831 -3.491 -1.214 1.00 96.62 205 ASP A C 1
ATOM 1723 O O . ASP A 1 205 ? -6.918 -3.212 -0.434 1.00 96.62 205 ASP A O 1
ATOM 1727 N N . ILE A 1 206 ? -7.951 -2.908 -2.413 1.00 96.50 206 ILE A N 1
ATOM 1728 C CA . ILE A 1 206 ? -7.013 -1.894 -2.923 1.00 96.50 206 ILE A CA 1
ATOM 1729 C C . ILE A 1 206 ? -7.069 -0.625 -2.060 1.00 96.50 206 ILE A C 1
ATOM 1731 O O . ILE A 1 206 ? -6.036 -0.117 -1.623 1.00 96.50 206 ILE A O 1
ATOM 1735 N N . VAL A 1 207 ? -8.270 -0.136 -1.731 1.00 96.38 207 VAL A N 1
ATOM 1736 C CA . VAL A 1 207 ? -8.440 1.037 -0.853 1.00 96.38 207 VAL A CA 1
ATOM 1737 C C . VAL A 1 207 ? -7.907 0.762 0.558 1.00 96.38 207 VAL A C 1
ATOM 1739 O O . VAL A 1 207 ? -7.223 1.604 1.144 1.00 96.38 207 VAL A O 1
ATOM 1742 N N . VAL A 1 208 ? -8.169 -0.425 1.109 1.00 96.81 208 VAL A N 1
ATOM 1743 C CA . VAL A 1 208 ? -7.649 -0.861 2.414 1.00 96.81 208 VAL A CA 1
ATOM 1744 C C . VAL A 1 208 ? -6.125 -0.917 2.393 1.00 96.81 208 VAL A C 1
ATOM 1746 O O . VAL A 1 208 ? -5.497 -0.459 3.349 1.00 96.81 208 VAL A O 1
ATOM 1749 N N . GLN A 1 209 ? -5.524 -1.427 1.316 1.00 95.69 209 GLN A N 1
ATOM 1750 C CA . GLN A 1 209 ? -4.075 -1.419 1.137 1.00 95.69 209 GLN A CA 1
ATOM 1751 C C . GLN A 1 209 ? -3.518 0.010 1.124 1.00 95.69 209 GLN A C 1
ATOM 1753 O O . GLN A 1 209 ? -2.594 0.317 1.882 1.00 95.69 209 GLN A O 1
ATOM 1758 N N . ARG A 1 210 ? -4.125 0.908 0.341 1.00 95.00 210 ARG A N 1
ATOM 1759 C CA . ARG A 1 210 ? -3.749 2.327 0.252 1.00 95.00 210 ARG A CA 1
ATOM 1760 C C . ARG A 1 210 ? -3.857 3.055 1.602 1.00 95.00 210 ARG A C 1
ATOM 1762 O O . ARG A 1 210 ? -3.007 3.881 1.932 1.00 95.00 210 ARG A O 1
ATOM 1769 N N . ILE A 1 211 ? -4.860 2.739 2.418 1.00 94.75 211 ILE A N 1
ATOM 1770 C CA . ILE A 1 211 ? -4.986 3.286 3.780 1.00 94.75 211 ILE A CA 1
ATOM 1771 C C . ILE A 1 211 ? -3.926 2.679 4.706 1.00 94.75 211 ILE A C 1
ATOM 1773 O O . ILE A 1 211 ? -3.274 3.391 5.478 1.00 94.75 211 ILE A O 1
ATOM 1777 N N . TYR A 1 212 ? -3.723 1.361 4.631 1.00 93.81 212 TYR A N 1
ATOM 1778 C CA . TYR A 1 212 ? -2.751 0.655 5.458 1.00 93.81 212 TYR A CA 1
ATOM 1779 C C . TYR A 1 212 ? -1.334 1.193 5.239 1.00 93.81 212 TYR A C 1
ATOM 1781 O O . TYR A 1 212 ? -0.651 1.493 6.224 1.00 93.81 212 TYR A O 1
ATOM 1789 N N . GLN A 1 213 ? -0.912 1.388 3.985 1.00 91.94 213 GLN A N 1
ATOM 1790 C CA . GLN A 1 213 ? 0.436 1.859 3.660 1.00 91.94 213 GLN A CA 1
ATOM 1791 C C . GLN A 1 213 ? 0.733 3.263 4.213 1.00 91.94 213 GLN A C 1
ATOM 1793 O O . GLN A 1 213 ? 1.840 3.501 4.701 1.00 91.94 213 GLN A O 1
ATOM 1798 N N . GLN A 1 214 ? -0.271 4.150 4.232 1.00 89.88 214 GLN A N 1
ATOM 1799 C CA . GLN A 1 214 ? -0.179 5.510 4.784 1.00 89.88 214 GLN A CA 1
ATOM 1800 C C . GLN A 1 214 ? -0.266 5.555 6.317 1.00 89.88 214 GLN A C 1
ATOM 1802 O O . GLN A 1 214 ? 0.231 6.484 6.958 1.00 89.88 214 GLN A O 1
ATOM 1807 N N . TYR A 1 215 ? -0.950 4.589 6.934 1.00 89.00 215 TYR A N 1
ATOM 1808 C CA . TYR A 1 215 ? -1.143 4.568 8.382 1.00 89.00 215 TYR A CA 1
ATOM 1809 C C . TYR A 1 215 ? -0.043 3.802 9.125 1.00 89.00 215 TYR A C 1
ATOM 1811 O O . TYR A 1 215 ? 0.558 4.338 10.062 1.00 89.00 215 TYR A O 1
ATOM 1819 N N . LYS A 1 216 ? 0.186 2.537 8.757 1.00 87.38 216 LYS A N 1
ATOM 1820 C CA . LYS A 1 216 ? 1.064 1.605 9.490 1.00 87.38 216 LYS A CA 1
ATOM 1821 C C . LYS A 1 216 ? 2.145 0.975 8.633 1.00 87.38 216 LYS A C 1
ATOM 1823 O O . LYS A 1 216 ? 3.212 0.695 9.173 1.00 87.38 216 LYS A O 1
ATOM 1828 N N . GLY A 1 217 ? 1.881 0.785 7.347 1.00 86.00 217 GLY A N 1
ATOM 1829 C CA . GLY A 1 217 ? 2.822 0.186 6.416 1.00 86.00 217 GLY A CA 1
ATOM 1830 C C . GLY A 1 217 ? 4.016 1.080 6.092 1.00 86.00 217 GLY A C 1
ATOM 1831 O O . GLY A 1 217 ? 4.177 2.192 6.616 1.00 86.00 217 GLY A O 1
ATOM 1832 N N . PHE A 1 218 ? 4.857 0.580 5.196 1.00 87.88 218 PHE A N 1
ATOM 1833 C CA . PHE A 1 218 ? 6.072 1.245 4.722 1.00 87.88 218 PHE A CA 1
ATOM 1834 C C . PHE A 1 218 ? 5.814 2.189 3.536 1.00 87.88 218 PHE A C 1
ATOM 1836 O O . PHE A 1 218 ? 6.665 2.330 2.671 1.00 87.88 218 PHE A O 1
ATOM 1843 N N . SER A 1 219 ? 4.663 2.871 3.496 1.00 89.69 219 SER A N 1
ATOM 1844 C CA . SER A 1 219 ? 4.269 3.722 2.363 1.00 89.69 219 SER A CA 1
ATOM 1845 C C . SER A 1 219 ? 4.210 2.928 1.048 1.00 89.69 219 SER A C 1
ATOM 1847 O O . SER A 1 219 ? 3.942 1.731 1.067 1.00 89.69 219 SER A O 1
ATOM 1849 N N . VAL A 1 220 ? 4.457 3.561 -0.095 1.00 89.69 220 VAL A N 1
ATOM 1850 C CA . VAL A 1 220 ? 4.351 2.952 -1.436 1.00 89.69 220 VAL A CA 1
ATOM 1851 C C . VAL A 1 220 ? 5.187 1.677 -1.641 1.00 89.69 220 VAL A C 1
ATOM 1853 O O . VAL A 1 220 ? 4.877 0.872 -2.513 1.00 89.69 220 VAL A O 1
ATOM 1856 N N . ILE A 1 221 ? 6.218 1.443 -0.819 1.00 89.38 221 ILE A N 1
ATOM 1857 C CA . ILE A 1 221 ? 7.037 0.223 -0.880 1.00 89.38 221 ILE A CA 1
ATOM 1858 C C . ILE A 1 221 ? 6.470 -0.944 -0.054 1.00 89.38 221 ILE A C 1
ATOM 1860 O O . ILE A 1 221 ? 7.033 -2.037 -0.084 1.00 89.38 221 ILE A O 1
ATOM 1864 N N . ASP A 1 222 ? 5.389 -0.733 0.704 1.00 89.50 222 ASP A N 1
ATOM 1865 C CA . ASP A 1 222 ? 4.842 -1.706 1.658 1.00 89.50 222 ASP A CA 1
ATOM 1866 C C . ASP A 1 222 ? 4.475 -3.041 1.005 1.00 89.50 222 ASP A C 1
ATOM 1868 O O . ASP A 1 222 ? 4.821 -4.100 1.523 1.00 89.50 222 ASP A O 1
ATOM 1872 N N . ASP A 1 223 ? 3.814 -2.997 -0.149 1.00 89.00 223 ASP A N 1
ATOM 1873 C CA . ASP A 1 223 ? 3.437 -4.202 -0.887 1.00 89.00 223 ASP A CA 1
ATOM 1874 C C . ASP A 1 223 ? 4.551 -4.715 -1.805 1.00 89.00 223 ASP A C 1
ATOM 1876 O O . ASP A 1 223 ? 4.630 -5.920 -2.037 1.00 89.00 223 ASP A O 1
ATOM 1880 N N . ILE A 1 224 ? 5.447 -3.833 -2.265 1.00 90.88 224 ILE A N 1
ATOM 1881 C CA . ILE A 1 224 ? 6.631 -4.184 -3.069 1.00 90.88 224 ILE A CA 1
ATOM 1882 C C . ILE A 1 224 ? 7.610 -5.021 -2.239 1.00 90.88 224 ILE A C 1
ATOM 1884 O O . ILE A 1 224 ? 8.127 -6.030 -2.713 1.00 90.88 224 ILE A O 1
ATOM 1888 N N . ARG A 1 225 ? 7.830 -4.653 -0.972 1.00 86.25 225 ARG A N 1
ATOM 1889 C CA . ARG A 1 225 ? 8.690 -5.393 -0.034 1.00 86.25 225 ARG A CA 1
ATOM 1890 C C . ARG A 1 225 ? 8.254 -6.852 0.125 1.00 86.25 225 ARG A C 1
ATOM 1892 O O . ARG A 1 225 ? 9.098 -7.743 0.274 1.00 86.25 225 ARG A O 1
ATOM 1899 N N . ASP A 1 226 ? 6.949 -7.097 0.116 1.00 87.25 226 ASP A N 1
ATOM 1900 C CA . ASP A 1 226 ? 6.388 -8.431 0.325 1.00 87.25 226 ASP A CA 1
ATOM 1901 C C . ASP A 1 226 ? 6.573 -9.341 -0.906 1.00 87.25 226 ASP A C 1
ATOM 1903 O O . ASP A 1 226 ? 6.473 -10.563 -0.784 1.00 87.25 226 ASP A O 1
ATOM 1907 N N . GLN A 1 227 ? 6.933 -8.777 -2.066 1.00 90.31 227 GLN A N 1
ATOM 1908 C CA . GLN A 1 227 ? 7.195 -9.508 -3.312 1.00 90.31 227 GLN A CA 1
ATOM 1909 C C . GLN A 1 227 ? 8.551 -10.204 -3.311 1.00 90.31 227 GLN A C 1
ATOM 1911 O O . GLN A 1 227 ? 9.474 -9.778 -2.623 1.00 90.31 227 GLN A O 1
ATOM 1916 N N . ARG A 1 228 ? 8.721 -11.258 -4.107 1.00 87.31 228 ARG A N 1
ATOM 1917 C CA . ARG A 1 228 ? 9.967 -12.026 -4.221 1.00 87.31 228 ARG A CA 1
ATOM 1918 C C . ARG A 1 228 ? 11.040 -11.277 -5.025 1.00 87.31 228 ARG A C 1
ATOM 1920 O O . ARG A 1 228 ? 11.383 -11.636 -6.146 1.00 87.31 228 ARG A O 1
ATOM 1927 N N . ILE A 1 229 ? 11.566 -10.232 -4.403 1.00 88.12 229 ILE A N 1
ATOM 1928 C CA . ILE A 1 229 ? 12.682 -9.406 -4.864 1.00 88.12 229 ILE A CA 1
ATOM 1929 C C . ILE A 1 229 ? 13.844 -9.491 -3.870 1.00 88.12 229 ILE A C 1
ATOM 1931 O O . ILE A 1 229 ? 13.649 -9.878 -2.712 1.00 88.12 229 ILE A O 1
ATOM 1935 N N . ASP A 1 230 ? 15.040 -9.117 -4.322 1.00 84.94 230 ASP A N 1
ATOM 1936 C CA . ASP A 1 230 ? 16.270 -9.209 -3.531 1.00 84.94 230 ASP A CA 1
ATOM 1937 C C . ASP A 1 230 ? 16.337 -8.103 -2.471 1.00 84.94 230 ASP A C 1
ATOM 1939 O O . ASP A 1 230 ? 16.900 -8.310 -1.401 1.00 84.94 230 ASP A O 1
ATOM 1943 N N . GLY A 1 231 ? 15.735 -6.939 -2.729 1.00 85.25 231 GLY A N 1
ATOM 1944 C CA . GLY A 1 231 ? 15.706 -5.829 -1.780 1.00 85.25 231 GLY A CA 1
ATOM 1945 C C . GLY A 1 231 ? 15.015 -4.581 -2.319 1.00 85.25 231 GLY A C 1
ATOM 1946 O O . GLY A 1 231 ? 14.662 -4.507 -3.496 1.00 85.25 231 GLY A O 1
ATOM 1947 N N . VAL A 1 232 ? 14.842 -3.587 -1.448 1.00 87.44 232 VAL A N 1
ATOM 1948 C CA . VAL A 1 232 ? 14.267 -2.273 -1.789 1.00 87.44 232 VAL A CA 1
ATOM 1949 C C . VAL A 1 232 ? 15.165 -1.168 -1.243 1.00 87.44 232 VAL A C 1
ATOM 1951 O O . VAL A 1 232 ? 15.645 -1.255 -0.107 1.00 87.44 232 VAL A O 1
ATOM 1954 N N . SER A 1 233 ? 15.362 -0.113 -2.030 1.00 84.06 233 SER A N 1
ATOM 1955 C CA . SER A 1 233 ? 16.028 1.111 -1.600 1.00 84.06 233 SER A CA 1
ATOM 1956 C C . SER A 1 233 ? 15.194 2.353 -1.905 1.00 84.06 233 SER A C 1
ATOM 1958 O O . SER A 1 233 ? 14.457 2.383 -2.886 1.00 84.06 233 SER A O 1
ATOM 1960 N N . GLY A 1 234 ? 15.292 3.382 -1.062 1.00 79.06 234 GLY A N 1
ATOM 1961 C CA . GLY A 1 234 ? 14.675 4.675 -1.346 1.00 79.06 234 GLY A CA 1
ATOM 1962 C C . GLY A 1 234 ? 15.311 5.841 -0.594 1.00 79.06 234 GLY A C 1
ATOM 1963 O O . GLY A 1 234 ? 16.115 5.617 0.308 1.00 79.06 234 GLY A O 1
ATOM 1964 N N . GLY A 1 235 ? 14.963 7.080 -0.944 1.00 63.44 235 GLY A N 1
ATOM 1965 C CA . GLY A 1 235 ? 15.361 8.253 -0.149 1.00 63.44 235 GLY A CA 1
ATOM 1966 C C . GLY A 1 235 ? 16.661 8.960 -0.567 1.00 63.44 235 GLY A C 1
ATOM 1967 O O . GLY A 1 235 ? 17.143 9.847 0.132 1.00 63.44 235 GLY A O 1
ATOM 1968 N N . VAL A 1 236 ? 17.270 8.620 -1.706 1.00 50.88 236 VAL A N 1
ATOM 1969 C CA . VAL A 1 236 ? 18.557 9.226 -2.088 1.00 50.88 236 VAL A CA 1
ATOM 1970 C C . VAL A 1 236 ? 18.382 10.657 -2.607 1.00 50.88 236 VAL A C 1
ATOM 1972 O O . VAL A 1 236 ? 18.096 10.878 -3.781 1.00 50.88 236 VAL A O 1
ATOM 1975 N N . SER A 1 237 ? 18.582 11.636 -1.717 1.00 40.88 237 SER A N 1
ATOM 1976 C CA . SER A 1 237 ? 18.965 13.008 -2.069 1.00 40.88 237 SER A CA 1
ATOM 1977 C C . SER A 1 237 ? 20.470 13.187 -1.875 1.00 40.88 237 SER A C 1
ATOM 1979 O O . SER A 1 237 ? 20.949 13.171 -0.744 1.00 40.88 237 SER A O 1
ATOM 1981 N N . GLY A 1 238 ? 21.178 13.456 -2.973 1.00 36.75 238 GLY A N 1
ATOM 1982 C CA . GLY A 1 238 ? 22.468 14.149 -2.978 1.00 36.75 238 GLY A CA 1
ATOM 1983 C C . GLY A 1 238 ? 23.707 13.255 -3.066 1.00 36.75 238 GLY A C 1
ATOM 1984 O O . GLY A 1 238 ? 23.940 12.429 -2.197 1.00 36.75 238 GLY A O 1
ATOM 1985 N N . ILE A 1 239 ? 24.515 13.495 -4.106 1.00 33.88 239 ILE A N 1
ATOM 1986 C CA . ILE A 1 239 ? 25.982 13.342 -4.130 1.00 33.88 239 ILE A CA 1
ATOM 1987 C C . ILE A 1 239 ? 26.516 12.077 -3.424 1.00 33.88 239 ILE A C 1
ATOM 1989 O O . ILE A 1 239 ? 26.833 12.058 -2.239 1.00 33.88 239 ILE A O 1
ATOM 1993 N N . LEU A 1 240 ? 26.729 11.032 -4.215 1.00 30.72 240 LEU A N 1
ATOM 1994 C CA . LEU A 1 240 ? 28.026 10.357 -4.225 1.00 30.72 240 LEU A CA 1
ATOM 1995 C C . LEU A 1 240 ? 28.681 10.907 -5.511 1.00 30.72 240 LEU A C 1
ATOM 1997 O O . LEU A 1 240 ? 28.262 10.528 -6.591 1.00 30.72 240 LEU A O 1
ATOM 2001 N N . GLY A 1 241 ? 29.566 11.907 -5.518 1.00 30.23 241 GLY A N 1
ATOM 2002 C CA . GLY A 1 241 ? 30.625 12.100 -4.543 1.00 30.23 241 GLY A CA 1
ATOM 2003 C C . GLY A 1 241 ? 31.423 10.811 -4.422 1.00 30.23 241 GLY A C 1
ATOM 2004 O O . GLY A 1 241 ? 31.426 10.253 -3.339 1.00 30.23 241 GLY A O 1
ATOM 2005 N N . ASP A 1 242 ? 31.927 10.311 -5.553 1.00 38.12 242 ASP A N 1
ATOM 2006 C CA . ASP A 1 242 ? 32.909 9.240 -5.726 1.00 38.12 242 ASP A CA 1
ATOM 2007 C C . ASP A 1 242 ? 32.895 8.039 -4.750 1.00 38.12 242 ASP A C 1
ATOM 2009 O O . ASP A 1 242 ? 33.095 8.122 -3.543 1.00 38.12 242 ASP A O 1
ATOM 2013 N N . HIS A 1 243 ? 32.864 6.855 -5.363 1.00 35.09 243 HIS A N 1
ATOM 2014 C CA . HIS A 1 243 ? 33.645 5.684 -4.949 1.00 35.09 243 HIS A CA 1
ATOM 2015 C C . HIS A 1 243 ? 33.142 4.618 -3.952 1.00 35.09 243 HIS A C 1
ATOM 2017 O O . HIS A 1 243 ? 33.814 3.591 -3.894 1.00 35.09 243 HIS A O 1
ATOM 2023 N N . GLU A 1 244 ? 32.000 4.699 -3.250 1.00 34.00 244 GLU A N 1
ATOM 2024 C CA . GLU A 1 244 ? 31.758 3.714 -2.152 1.00 34.00 244 GLU A CA 1
ATOM 2025 C C . GLU A 1 244 ? 30.440 2.905 -2.117 1.00 34.00 244 GLU A C 1
ATOM 2027 O O . GLU A 1 244 ? 30.125 2.310 -1.086 1.00 34.00 244 GLU A O 1
ATOM 2032 N N . LEU A 1 245 ? 29.683 2.757 -3.216 1.00 37.69 245 LEU A N 1
ATOM 2033 C CA . LEU A 1 245 ? 28.590 1.750 -3.264 1.00 37.69 245 LEU A CA 1
ATOM 2034 C C . LEU A 1 245 ? 28.714 0.642 -4.320 1.00 37.69 245 LEU A C 1
ATOM 2036 O O . LEU A 1 245 ? 27.869 -0.252 -4.356 1.00 37.69 245 LEU A O 1
ATOM 2040 N N . TYR A 1 246 ? 29.797 0.612 -5.095 1.00 35.84 246 TYR A N 1
ATOM 2041 C CA . TYR A 1 246 ? 30.106 -0.495 -6.006 1.00 35.84 246 TYR A CA 1
ATOM 2042 C C . TYR A 1 246 ? 31.109 -1.469 -5.382 1.00 35.84 246 TYR A C 1
ATOM 2044 O O . TYR A 1 246 ? 32.224 -1.625 -5.862 1.00 35.84 246 TYR A O 1
ATOM 2052 N N . SER A 1 247 ? 30.696 -2.151 -4.313 1.00 31.20 247 SER A N 1
ATOM 2053 C CA . SER A 1 247 ? 31.486 -3.237 -3.711 1.00 31.20 247 SER A CA 1
ATOM 2054 C C . SER A 1 247 ? 30.620 -4.453 -3.391 1.00 31.20 247 SER A C 1
ATOM 2056 O O . SER A 1 247 ? 30.668 -4.970 -2.283 1.00 31.20 247 SER A O 1
ATOM 2058 N N . PHE A 1 248 ? 29.811 -4.915 -4.352 1.00 35.12 248 PHE A N 1
ATOM 2059 C CA . PHE A 1 248 ? 29.210 -6.260 -4.301 1.00 35.12 248 PHE A CA 1
ATOM 2060 C C . PHE A 1 248 ? 29.222 -7.015 -5.640 1.00 35.12 248 PHE A C 1
ATOM 2062 O O . PHE A 1 248 ? 28.533 -8.022 -5.788 1.00 35.12 248 PHE A O 1
ATOM 2069 N N . SER A 1 249 ? 30.065 -6.615 -6.593 1.00 32.53 249 SER A N 1
ATOM 2070 C CA . SER A 1 249 ? 30.420 -7.483 -7.720 1.00 32.53 249 SER A CA 1
ATOM 2071 C C . SER A 1 249 ? 31.771 -7.093 -8.305 1.00 32.53 249 SER A C 1
ATOM 2073 O O . SER A 1 249 ? 31.924 -6.043 -8.923 1.00 32.53 249 SER A O 1
ATOM 2075 N N . ASP A 1 250 ? 32.746 -7.967 -8.105 1.00 31.50 250 ASP A N 1
ATOM 2076 C CA . ASP A 1 250 ? 34.061 -7.920 -8.726 1.00 31.50 250 ASP A CA 1
ATOM 2077 C C . ASP A 1 250 ? 33.909 -8.241 -10.227 1.00 31.50 250 ASP A C 1
ATOM 2079 O O . ASP A 1 250 ? 33.711 -9.402 -10.590 1.00 31.50 250 ASP A O 1
ATOM 2083 N N . SER A 1 251 ? 33.898 -7.226 -11.102 1.00 33.16 251 SER A N 1
ATOM 2084 C CA . SER A 1 251 ? 34.406 -7.282 -12.490 1.00 33.16 251 SER A CA 1
ATOM 2085 C C . SER A 1 251 ? 34.048 -6.030 -13.301 1.00 33.16 251 SER A C 1
ATOM 2087 O O . SER A 1 251 ? 32.922 -5.863 -13.755 1.00 33.16 251 SER A O 1
ATOM 2089 N N . TRP A 1 252 ? 35.091 -5.239 -13.563 1.00 35.81 252 TRP A N 1
ATOM 2090 C CA . TRP A 1 252 ? 35.374 -4.539 -14.824 1.00 35.81 252 TRP A CA 1
ATOM 2091 C C . TRP A 1 252 ? 34.378 -3.473 -15.328 1.00 35.81 252 TRP A C 1
ATOM 2093 O O . TRP A 1 252 ? 33.503 -3.768 -16.136 1.00 35.81 252 TRP A O 1
ATOM 2103 N N . VAL A 1 253 ? 34.617 -2.201 -14.975 1.00 30.06 253 VAL A N 1
ATOM 2104 C CA . VAL A 1 253 ? 34.170 -1.016 -15.745 1.00 30.06 253 VAL A CA 1
ATOM 2105 C C . VAL A 1 253 ? 35.263 0.072 -15.661 1.00 30.06 253 VAL A C 1
ATOM 2107 O O . VAL A 1 253 ? 35.834 0.251 -14.583 1.00 30.06 253 VAL A O 1
ATOM 2110 N N . PRO A 1 254 ? 35.625 0.745 -16.775 1.00 29.83 254 PRO A N 1
ATOM 2111 C CA . PRO A 1 254 ? 36.756 1.666 -16.834 1.00 29.83 254 PRO A CA 1
ATOM 2112 C C . PRO A 1 254 ? 36.442 3.018 -16.183 1.00 29.83 254 PRO A C 1
ATOM 2114 O O . PRO A 1 254 ? 35.323 3.517 -16.254 1.00 29.83 254 PRO A O 1
ATOM 2117 N N . SER A 1 255 ? 37.469 3.604 -15.573 1.00 36.16 255 SER A N 1
ATOM 2118 C CA . SER A 1 255 ? 37.466 4.936 -14.973 1.00 36.16 255 SER A CA 1
ATOM 2119 C C . SER A 1 255 ? 37.226 6.021 -16.025 1.00 36.16 255 SER A C 1
ATOM 2121 O O . SER A 1 255 ? 37.986 6.122 -16.990 1.00 36.16 255 SER A O 1
ATOM 2123 N N . SER A 1 256 ? 36.216 6.860 -15.815 1.00 33.78 256 SER A N 1
ATOM 2124 C CA . SER A 1 256 ? 36.115 8.167 -16.464 1.00 33.78 256 SER A CA 1
ATOM 2125 C C . SER A 1 256 ? 35.433 9.142 -15.511 1.00 33.78 256 SER A C 1
ATOM 2127 O O . SER A 1 256 ? 34.217 9.072 -15.314 1.00 33.78 256 SER A O 1
ATOM 2129 N N . ASP A 1 257 ? 36.261 10.005 -14.927 1.00 30.62 257 ASP A N 1
ATOM 2130 C CA . ASP A 1 257 ? 35.892 11.311 -14.391 1.00 30.62 257 ASP A CA 1
ATOM 2131 C C . ASP A 1 257 ? 35.091 12.093 -15.455 1.00 30.62 257 ASP A C 1
ATOM 2133 O O . ASP A 1 257 ? 35.345 11.912 -16.646 1.00 30.62 257 ASP A O 1
ATOM 2137 N N . ASP A 1 258 ? 34.155 12.943 -15.021 1.00 30.52 258 ASP A N 1
ATOM 2138 C CA . ASP A 1 258 ? 33.243 13.802 -15.814 1.00 30.52 258 ASP A CA 1
ATOM 2139 C C . ASP A 1 258 ? 31.799 13.282 -15.982 1.00 30.52 258 ASP A C 1
ATOM 2141 O O . ASP A 1 258 ? 31.340 13.012 -17.091 1.00 30.52 258 ASP A O 1
ATOM 2145 N N . TRP A 1 259 ? 31.022 13.222 -14.891 1.00 34.19 259 TRP A N 1
ATOM 2146 C CA . TRP A 1 259 ? 29.552 13.149 -14.974 1.00 34.19 259 TRP A CA 1
ATOM 2147 C C . TRP A 1 259 ? 28.884 14.047 -13.919 1.00 34.19 259 TRP A C 1
ATOM 2149 O O . TRP A 1 259 ? 28.509 13.595 -12.838 1.00 34.19 259 TRP A O 1
ATOM 2159 N N . GLU A 1 260 ? 28.694 15.330 -14.241 1.00 28.23 260 GLU A N 1
ATOM 2160 C CA . GLU A 1 260 ? 27.658 16.149 -13.598 1.00 28.23 260 GLU A CA 1
ATOM 2161 C C . GLU A 1 260 ? 26.292 15.707 -14.148 1.00 28.23 260 GLU A C 1
ATOM 2163 O O . GLU A 1 260 ? 25.864 16.124 -15.224 1.00 28.23 260 GLU A O 1
ATOM 2168 N N . ILE A 1 261 ? 25.619 14.806 -13.430 1.00 40.28 261 ILE A N 1
ATOM 2169 C CA . ILE A 1 261 ? 24.224 14.449 -13.708 1.00 40.28 261 ILE A CA 1
ATOM 2170 C C . ILE A 1 261 ? 23.344 15.574 -13.156 1.00 40.28 261 ILE A C 1
ATOM 2172 O O . ILE A 1 261 ? 23.085 15.654 -11.954 1.00 40.28 261 ILE A O 1
ATOM 2176 N N . ASP A 1 262 ? 22.893 16.452 -14.046 1.00 32.38 262 ASP A N 1
ATOM 2177 C CA . ASP A 1 262 ? 21.966 17.544 -13.750 1.00 32.38 262 ASP A CA 1
ATOM 2178 C C . ASP A 1 262 ? 20.527 16.998 -13.634 1.00 32.38 262 ASP A C 1
ATOM 2180 O O . ASP A 1 262 ? 19.696 17.149 -14.528 1.00 32.38 262 ASP A O 1
ATOM 2184 N N . THR A 1 263 ? 20.229 16.278 -12.547 1.00 44.00 263 THR A N 1
ATOM 2185 C CA . THR A 1 263 ? 18.853 15.868 -12.212 1.00 44.00 263 THR A CA 1
ATOM 2186 C C . THR A 1 263 ? 18.493 16.331 -10.804 1.00 44.00 263 THR A C 1
ATOM 2188 O O . THR A 1 263 ? 19.053 15.812 -9.833 1.00 44.00 263 THR A O 1
ATOM 2191 N N . PRO A 1 264 ? 17.529 17.254 -10.634 1.00 35.72 264 PRO A N 1
ATOM 2192 C CA . PRO A 1 264 ? 17.043 17.647 -9.323 1.00 35.72 264 PRO A CA 1
ATOM 2193 C C . PRO A 1 264 ? 15.969 16.652 -8.866 1.00 35.72 264 PRO A C 1
ATOM 2195 O O . PRO A 1 264 ? 14.813 17.024 -8.691 1.00 35.72 264 PRO A O 1
ATOM 2198 N N . ALA A 1 265 ? 16.328 15.378 -8.689 1.00 43.94 265 ALA A N 1
ATOM 2199 C CA . ALA A 1 265 ? 15.447 14.452 -7.988 1.00 43.94 265 ALA A CA 1
ATOM 2200 C C . ALA A 1 265 ? 15.452 14.856 -6.510 1.00 43.94 265 ALA A C 1
ATOM 2202 O O . ALA A 1 265 ? 16.490 14.810 -5.836 1.00 43.94 265 ALA A O 1
ATOM 2203 N N . LYS A 1 266 ? 14.306 15.302 -5.991 1.00 51.38 266 LYS A N 1
ATOM 2204 C CA . LYS A 1 266 ? 14.168 15.478 -4.541 1.00 51.38 266 LYS A CA 1
ATOM 2205 C C . LYS A 1 266 ? 14.328 14.093 -3.918 1.00 51.38 266 LYS A C 1
ATOM 2207 O O . LYS A 1 266 ? 13.793 13.124 -4.441 1.00 51.38 266 LYS A O 1
ATOM 2212 N N . GLY A 1 267 ? 15.014 13.964 -2.787 1.00 53.03 267 GLY A N 1
ATOM 2213 C CA . GLY A 1 267 ? 15.322 12.655 -2.191 1.00 53.03 267 GLY A CA 1
ATOM 2214 C C . GLY A 1 267 ? 14.101 11.798 -1.878 1.00 53.03 267 GLY A C 1
ATOM 2215 O O . GLY A 1 267 ? 14.201 10.584 -1.788 1.00 53.03 267 GLY A O 1
ATOM 2216 N N . THR A 1 268 ? 12.924 12.413 -1.788 1.00 55.19 268 THR A N 1
ATOM 2217 C CA . THR A 1 268 ? 11.632 11.739 -1.650 1.00 55.19 268 THR A CA 1
ATOM 2218 C C . THR A 1 268 ? 11.183 10.953 -2.889 1.00 55.19 268 THR A C 1
ATOM 2220 O O . THR A 1 268 ? 10.273 10.140 -2.761 1.00 55.19 268 THR A O 1
ATOM 2223 N N . GLU A 1 269 ? 11.779 11.191 -4.060 1.00 62.88 269 GLU A N 1
ATOM 2224 C CA . GLU A 1 269 ? 11.309 10.729 -5.379 1.00 62.88 269 GLU A CA 1
ATOM 2225 C C . GLU A 1 269 ? 12.053 9.499 -5.916 1.00 62.88 269 GLU A C 1
ATOM 2227 O O . GLU A 1 269 ? 11.722 9.010 -6.987 1.00 62.88 269 GLU A O 1
ATOM 2232 N N . SER A 1 270 ? 13.048 8.974 -5.199 1.00 73.94 270 SER A N 1
ATOM 2233 C CA . SER A 1 270 ? 13.851 7.850 -5.686 1.00 73.94 270 SER A CA 1
ATOM 2234 C C . SER A 1 270 ? 13.460 6.544 -4.996 1.00 73.94 270 SER A C 1
ATOM 2236 O O . SER A 1 270 ? 13.771 6.332 -3.822 1.00 73.94 270 SER A O 1
ATOM 2238 N N . ILE A 1 271 ? 12.779 5.650 -5.719 1.00 88.56 271 ILE A N 1
ATOM 2239 C CA . ILE A 1 271 ? 12.444 4.295 -5.254 1.00 88.56 271 ILE A CA 1
ATOM 2240 C C . ILE A 1 271 ? 13.077 3.275 -6.189 1.00 88.56 271 ILE A C 1
ATOM 2242 O O . ILE A 1 271 ? 12.827 3.261 -7.389 1.00 88.56 271 ILE A O 1
ATOM 2246 N N . TRP A 1 272 ? 13.883 2.388 -5.621 1.00 90.06 272 TRP A N 1
ATOM 2247 C CA . TRP A 1 272 ? 14.660 1.390 -6.339 1.00 90.06 272 TRP A CA 1
ATOM 2248 C C . TRP A 1 272 ? 14.359 -0.001 -5.799 1.00 90.06 272 TRP A C 1
ATOM 2250 O O . TRP A 1 272 ? 14.201 -0.201 -4.592 1.00 90.06 272 TRP A O 1
ATOM 2260 N N . ILE A 1 273 ? 14.339 -0.985 -6.687 1.00 91.75 273 ILE A N 1
ATOM 2261 C CA . ILE A 1 273 ? 14.251 -2.399 -6.323 1.00 91.75 273 ILE A CA 1
ATOM 2262 C C . ILE A 1 273 ? 15.494 -3.135 -6.810 1.00 91.75 273 ILE A C 1
ATOM 2264 O O . ILE A 1 273 ? 16.010 -2.863 -7.893 1.00 91.75 273 ILE A O 1
ATOM 2268 N N . PHE A 1 274 ? 15.959 -4.090 -6.012 1.00 90.38 274 PHE A N 1
ATOM 2269 C CA . PHE A 1 274 ? 16.980 -5.043 -6.423 1.00 90.38 274 PHE A CA 1
ATOM 2270 C C . PHE A 1 274 ? 16.282 -6.319 -6.882 1.00 90.38 274 PHE A C 1
ATOM 2272 O O . PHE A 1 274 ? 15.574 -6.963 -6.105 1.00 90.38 274 PHE A O 1
ATOM 2279 N N . TYR A 1 275 ? 16.449 -6.664 -8.154 1.00 90.81 275 TYR A N 1
ATOM 2280 C CA . TYR A 1 275 ? 15.806 -7.817 -8.768 1.00 90.81 275 TYR A CA 1
ATOM 2281 C C . TYR A 1 275 ? 16.793 -8.599 -9.631 1.00 90.81 275 TYR A C 1
ATOM 2283 O O . TYR A 1 275 ? 17.284 -8.094 -10.642 1.00 90.81 275 TYR A O 1
ATOM 2291 N N . LYS A 1 276 ? 17.081 -9.845 -9.238 1.00 88.75 276 LYS A N 1
ATOM 2292 C CA . LYS A 1 276 ? 18.025 -10.746 -9.918 1.00 88.75 276 LYS A CA 1
ATOM 2293 C C . LYS A 1 276 ? 19.392 -10.087 -10.145 1.00 88.75 276 LYS A C 1
ATOM 2295 O O . LYS A 1 276 ? 19.970 -10.195 -11.225 1.00 88.75 276 LYS A O 1
ATOM 2300 N N . GLY A 1 277 ? 19.881 -9.369 -9.131 1.00 84.62 277 GLY A N 1
ATOM 2301 C CA . GLY A 1 277 ? 21.157 -8.643 -9.184 1.00 84.62 277 GLY A CA 1
ATOM 2302 C C . GLY A 1 277 ? 21.144 -7.339 -9.995 1.00 84.62 277 GLY A C 1
ATOM 2303 O O . GLY A 1 277 ? 22.202 -6.748 -10.191 1.00 84.62 277 GLY A O 1
ATOM 2304 N N . LYS A 1 278 ? 19.978 -6.873 -10.460 1.00 87.75 278 LYS A N 1
ATOM 2305 C CA . LYS A 1 278 ? 19.814 -5.592 -11.165 1.00 87.75 278 LYS A CA 1
ATOM 2306 C C . LYS A 1 278 ? 19.140 -4.564 -10.261 1.00 87.75 278 LYS A C 1
ATOM 2308 O O . LYS A 1 278 ? 18.163 -4.892 -9.591 1.00 87.75 278 LYS A O 1
ATOM 2313 N N . SER A 1 279 ? 19.616 -3.324 -10.296 1.00 88.38 279 SER A N 1
ATOM 2314 C CA . SER A 1 279 ? 18.961 -2.185 -9.643 1.00 88.38 279 SER A CA 1
ATOM 2315 C C . SER A 1 279 ? 17.996 -1.531 -10.624 1.00 88.38 279 SER A C 1
ATOM 2317 O O . SER A 1 279 ? 18.446 -0.916 -11.586 1.00 88.38 279 SER A O 1
ATOM 2319 N N . VAL A 1 280 ? 16.690 -1.669 -10.402 1.00 90.25 280 VAL A N 1
ATOM 2320 C CA . VAL A 1 280 ? 15.648 -1.086 -11.261 1.00 90.25 280 VAL A CA 1
ATOM 2321 C C . VAL A 1 280 ? 15.022 0.113 -10.553 1.00 90.25 280 VAL A C 1
ATOM 2323 O O . VAL A 1 280 ? 14.531 -0.019 -9.430 1.00 90.25 280 VAL A O 1
ATOM 2326 N N . HIS A 1 281 ? 15.028 1.274 -11.203 1.00 90.31 281 HIS A N 1
ATOM 2327 C CA . HIS A 1 281 ? 14.370 2.481 -10.712 1.00 90.31 281 HIS A CA 1
ATOM 2328 C C . HIS A 1 281 ? 12.868 2.441 -11.005 1.00 90.31 281 HIS A C 1
ATOM 2330 O O . HIS A 1 281 ? 12.463 2.231 -12.146 1.00 90.31 281 HIS A O 1
ATOM 2336 N N . LEU A 1 282 ? 12.027 2.676 -10.005 1.00 91.69 282 LEU A N 1
ATOM 2337 C CA . LEU A 1 282 ? 10.584 2.841 -10.170 1.00 91.69 282 LEU A CA 1
ATOM 2338 C C . LEU A 1 282 ? 10.266 4.337 -10.219 1.00 91.69 282 LEU A C 1
ATOM 2340 O O . LEU A 1 282 ? 9.831 4.918 -9.229 1.00 91.69 282 LEU A O 1
ATOM 2344 N N . ALA A 1 283 ? 10.504 4.954 -11.377 1.00 88.69 283 ALA A N 1
ATOM 2345 C CA . ALA A 1 283 ? 10.456 6.408 -11.549 1.00 88.69 283 ALA A CA 1
ATOM 2346 C C . ALA A 1 283 ? 9.057 7.013 -11.327 1.00 88.69 283 ALA A C 1
ATOM 2348 O O . ALA A 1 283 ? 8.933 8.193 -11.026 1.00 88.69 283 ALA A O 1
ATOM 2349 N N . PHE A 1 284 ? 8.008 6.200 -11.459 1.00 89.50 284 PHE A N 1
ATOM 2350 C CA . PHE A 1 284 ? 6.614 6.601 -11.257 1.00 89.50 284 PHE A CA 1
ATOM 2351 C C . PHE A 1 284 ? 6.167 6.603 -9.782 1.00 89.50 284 PHE A C 1
ATOM 2353 O O . PHE A 1 284 ? 5.017 6.937 -9.491 1.00 89.50 284 PHE A O 1
ATOM 2360 N N . LEU 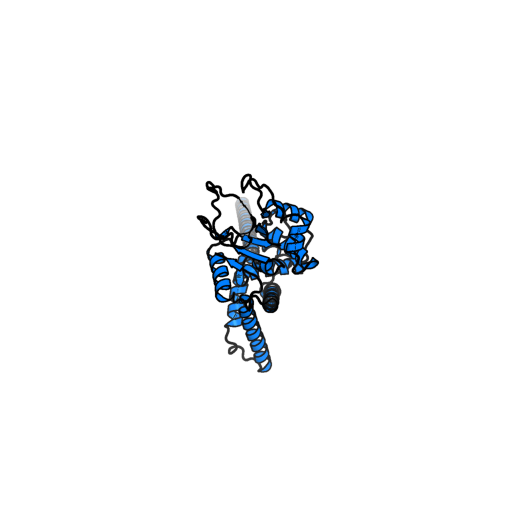A 1 285 ? 7.026 6.179 -8.843 1.00 90.62 285 LEU A N 1
ATOM 2361 C CA . LEU A 1 285 ? 6.712 6.131 -7.413 1.00 90.62 285 LEU A CA 1
ATOM 2362 C C . LEU A 1 285 ? 7.561 7.120 -6.620 1.00 90.62 285 LEU A C 1
ATOM 2364 O O . LEU A 1 285 ? 8.746 7.307 -6.866 1.00 90.62 285 LEU A O 1
ATOM 2368 N N . SER A 1 286 ? 6.958 7.681 -5.575 1.00 88.19 286 SER A N 1
ATOM 2369 C CA . SER A 1 286 ? 7.610 8.590 -4.633 1.00 88.19 286 SER A CA 1
ATOM 2370 C C . SER A 1 286 ? 7.010 8.414 -3.237 1.00 88.19 286 SER A C 1
ATOM 2372 O O . SER A 1 286 ? 5.848 8.030 -3.093 1.00 88.19 286 SER A O 1
ATOM 2374 N N . PHE A 1 287 ? 7.773 8.736 -2.187 1.00 85.12 287 PHE A N 1
ATOM 2375 C CA . PHE A 1 287 ? 7.242 8.820 -0.817 1.00 85.12 287 PHE A CA 1
ATOM 2376 C C . PHE A 1 287 ? 6.323 10.037 -0.617 1.00 85.12 287 PHE A C 1
ATOM 2378 O O . PHE A 1 287 ? 5.665 10.164 0.418 1.00 85.12 287 PHE A O 1
ATOM 2385 N N . GLY A 1 288 ? 6.283 10.951 -1.590 1.00 84.38 288 GLY A N 1
ATOM 2386 C CA . GLY A 1 288 ? 5.419 12.128 -1.619 1.00 84.38 288 GLY A CA 1
ATOM 2387 C C . GLY A 1 288 ? 5.889 13.259 -0.705 1.00 84.38 288 GLY A C 1
ATOM 2388 O O . GLY A 1 288 ? 6.082 14.380 -1.166 1.00 84.38 288 GLY A O 1
ATOM 2389 N N . THR A 1 289 ? 6.101 12.990 0.588 1.00 84.50 289 THR A N 1
ATOM 2390 C CA . THR A 1 289 ? 6.552 13.999 1.563 1.00 84.50 289 THR A CA 1
ATOM 2391 C C . THR A 1 289 ? 7.756 13.528 2.371 1.00 84.50 289 THR A C 1
ATOM 2393 O O . THR A 1 289 ? 7.897 12.346 2.681 1.00 84.50 289 THR A O 1
ATOM 2396 N N . GLU A 1 290 ? 8.603 14.469 2.792 1.00 81.56 290 GLU A N 1
ATOM 2397 C CA . GLU A 1 290 ? 9.751 14.179 3.663 1.00 81.56 290 GLU A CA 1
ATOM 2398 C C . GLU A 1 290 ? 9.312 13.615 5.026 1.00 81.56 290 GLU A C 1
ATOM 2400 O O . GLU A 1 290 ? 9.978 12.757 5.603 1.00 81.56 290 GLU A O 1
ATOM 2405 N N . LEU A 1 291 ? 8.150 14.048 5.533 1.00 84.81 291 LEU A N 1
ATOM 2406 C CA . LEU A 1 291 ? 7.567 13.508 6.764 1.00 84.81 291 LEU A CA 1
ATOM 2407 C C . LEU A 1 291 ? 7.244 12.018 6.633 1.00 84.81 291 LEU A C 1
ATOM 2409 O O . LEU A 1 291 ? 7.502 11.254 7.566 1.00 84.81 291 LEU A O 1
ATOM 2413 N N . GLU A 1 292 ? 6.705 11.611 5.484 1.00 84.94 292 GLU A N 1
ATOM 2414 C CA . GLU A 1 292 ? 6.407 10.212 5.198 1.00 84.94 292 GLU A CA 1
ATOM 2415 C C . GLU A 1 292 ? 7.693 9.396 5.058 1.00 84.94 292 GLU A C 1
ATOM 2417 O O . GLU A 1 292 ? 7.830 8.369 5.722 1.00 84.94 292 GLU A O 1
ATOM 2422 N N . LEU A 1 293 ? 8.682 9.896 4.308 1.00 84.38 293 LEU A N 1
ATOM 2423 C CA . LEU A 1 293 ? 10.004 9.269 4.210 1.00 84.38 293 LEU A CA 1
ATOM 2424 C C . LEU A 1 293 ? 10.621 9.061 5.603 1.00 84.38 293 LEU A C 1
ATOM 2426 O O . LEU A 1 293 ? 10.970 7.943 5.977 1.00 84.38 293 LEU A O 1
ATOM 2430 N N . LYS A 1 294 ? 10.652 10.108 6.436 1.00 84.31 294 LYS A N 1
ATOM 2431 C CA . LYS A 1 294 ? 11.175 10.046 7.808 1.00 84.31 294 LYS A CA 1
ATOM 2432 C C . LYS A 1 294 ? 10.417 9.044 8.679 1.00 84.31 294 LYS A C 1
ATOM 2434 O O . LYS A 1 294 ? 11.044 8.341 9.476 1.00 84.31 294 LYS A O 1
ATOM 2439 N N . ARG A 1 295 ? 9.087 8.957 8.551 1.00 86.38 295 ARG A N 1
ATOM 2440 C CA . ARG A 1 295 ? 8.263 7.961 9.260 1.00 86.38 295 ARG A CA 1
ATOM 2441 C C . ARG A 1 295 ? 8.673 6.544 8.866 1.00 86.38 295 ARG A C 1
ATOM 2443 O O . ARG A 1 295 ? 8.872 5.706 9.747 1.00 86.38 295 ARG A O 1
ATOM 2450 N N . VAL A 1 296 ? 8.813 6.288 7.567 1.00 84.62 296 VAL A N 1
ATOM 2451 C CA . VAL A 1 296 ? 9.214 4.979 7.041 1.00 84.62 296 VAL A CA 1
ATOM 2452 C C . VAL A 1 296 ? 10.634 4.633 7.502 1.00 84.62 296 VAL A C 1
ATOM 2454 O O . VAL A 1 296 ? 10.820 3.564 8.084 1.00 84.62 296 VAL A O 1
ATOM 2457 N N . CYS A 1 297 ? 11.602 5.550 7.378 1.00 80.44 297 CYS A N 1
ATOM 2458 C CA . CYS A 1 297 ? 12.971 5.358 7.873 1.00 80.44 297 CYS A CA 1
ATOM 2459 C C . CYS A 1 297 ? 12.990 5.001 9.361 1.00 80.44 297 CYS A C 1
ATOM 2461 O O . CYS A 1 297 ? 13.620 4.027 9.762 1.00 80.44 297 CYS A O 1
ATOM 2463 N N . GLN A 1 298 ? 12.262 5.744 10.201 1.00 80.38 298 GLN A N 1
ATOM 2464 C CA . GLN A 1 298 ? 12.194 5.457 11.636 1.00 80.38 298 GLN A CA 1
ATOM 2465 C C . GLN A 1 298 ? 11.595 4.083 11.938 1.00 80.38 298 GLN A C 1
ATOM 2467 O O . GLN A 1 298 ? 12.061 3.413 12.861 1.00 80.38 298 GLN A O 1
ATOM 2472 N N . ASN A 1 299 ? 10.569 3.667 11.195 1.00 79.56 299 ASN A N 1
ATOM 2473 C CA . ASN A 1 299 ? 9.977 2.341 11.349 1.00 79.56 299 ASN A CA 1
ATOM 2474 C C . ASN A 1 299 ? 10.969 1.242 10.954 1.00 79.56 299 ASN A C 1
ATOM 2476 O O . ASN A 1 299 ? 11.066 0.237 11.649 1.00 79.56 299 ASN A O 1
ATOM 2480 N N . ILE A 1 300 ? 11.754 1.449 9.899 1.00 77.00 300 ILE A N 1
ATOM 2481 C CA . ILE A 1 300 ? 12.790 0.498 9.488 1.00 77.00 300 ILE A CA 1
ATOM 2482 C C . ILE A 1 300 ? 13.900 0.459 10.537 1.00 77.00 300 ILE A C 1
ATOM 2484 O O . ILE A 1 300 ? 14.140 -0.589 11.116 1.00 77.00 300 ILE A O 1
ATOM 2488 N N . TYR A 1 301 ? 14.527 1.582 10.886 1.00 70.56 301 TYR A N 1
ATOM 2489 C CA . TYR A 1 301 ? 15.648 1.587 11.836 1.00 70.56 301 TYR A CA 1
ATOM 2490 C C . TYR A 1 301 ? 15.309 1.012 13.215 1.00 70.56 301 TYR A C 1
ATOM 2492 O O . TYR A 1 301 ? 16.167 0.408 13.854 1.00 70.56 301 TYR A O 1
ATOM 2500 N N . LYS A 1 302 ? 14.072 1.187 13.690 1.00 69.62 302 LYS A N 1
ATOM 2501 C CA . LYS A 1 302 ? 13.652 0.666 14.999 1.00 69.62 302 LYS A CA 1
ATOM 2502 C C . LYS A 1 302 ? 13.394 -0.842 15.008 1.00 69.62 302 LYS A C 1
ATOM 2504 O O . LYS A 1 302 ? 13.448 -1.428 16.083 1.00 69.62 302 LYS A O 1
ATOM 2509 N N . TYR A 1 303 ? 13.063 -1.444 13.865 1.00 62.25 303 TYR A N 1
ATOM 2510 C CA . TYR A 1 303 ? 12.526 -2.811 13.818 1.00 62.25 303 TYR A CA 1
ATOM 2511 C C . TYR A 1 303 ? 13.210 -3.731 12.794 1.00 62.25 303 TYR A C 1
ATOM 2513 O O . TYR A 1 303 ? 12.954 -4.936 12.801 1.00 62.25 303 TYR A O 1
ATOM 2521 N N . ASN A 1 304 ? 14.122 -3.205 11.970 1.00 60.31 304 ASN A N 1
ATOM 2522 C CA . ASN A 1 304 ? 14.926 -3.940 10.994 1.00 60.31 304 ASN A CA 1
ATOM 2523 C C . ASN A 1 304 ? 16.122 -4.625 11.677 1.00 60.31 304 ASN A C 1
ATOM 2525 O O . ASN A 1 304 ? 17.286 -4.324 11.416 1.00 60.31 304 ASN A O 1
ATOM 2529 N N . HIS A 1 305 ? 15.817 -5.522 12.614 1.00 54.62 305 HIS A N 1
ATOM 2530 C CA . HIS A 1 305 ? 16.783 -6.492 13.115 1.00 54.62 305 HIS A CA 1
ATOM 2531 C C . HIS A 1 305 ? 16.882 -7.654 12.112 1.00 54.62 305 HIS A C 1
ATOM 2533 O O . HIS A 1 305 ? 15.849 -8.041 11.559 1.00 54.62 305 HIS A O 1
ATOM 2539 N N . PRO A 1 306 ? 18.078 -8.229 11.884 1.00 48.75 306 PRO A N 1
ATOM 2540 C CA . PRO A 1 306 ? 18.284 -9.302 10.903 1.00 48.75 306 PRO A CA 1
ATOM 2541 C C . PRO A 1 306 ? 17.380 -10.526 11.128 1.00 48.75 306 PRO A C 1
ATOM 2543 O O . PRO A 1 306 ? 17.041 -11.212 10.171 1.00 48.75 306 PRO A O 1
ATOM 2546 N N . ASP A 1 307 ? 16.911 -10.747 12.359 1.00 46.62 307 ASP A N 1
ATOM 2547 C CA . ASP A 1 307 ? 15.986 -11.836 12.697 1.00 46.62 307 ASP A CA 1
ATOM 2548 C C . ASP A 1 307 ? 14.530 -11.580 12.248 1.00 46.62 307 ASP A C 1
ATOM 2550 O O . ASP A 1 307 ? 13.754 -12.521 12.101 1.00 46.62 307 ASP A O 1
ATOM 2554 N N . ASN A 1 308 ? 14.148 -10.318 12.010 1.00 47.53 308 ASN A N 1
ATOM 2555 C CA . ASN A 1 308 ? 12.766 -9.905 11.720 1.00 47.53 308 ASN A CA 1
ATOM 2556 C C . ASN A 1 308 ? 12.539 -9.495 10.255 1.00 47.53 308 ASN A C 1
ATOM 2558 O O . ASN A 1 308 ? 11.393 -9.352 9.831 1.00 47.53 308 ASN A O 1
ATOM 2562 N N . CYS A 1 309 ? 13.601 -9.283 9.472 1.00 48.91 309 CYS A N 1
ATOM 2563 C CA . CYS A 1 309 ? 13.488 -8.904 8.066 1.00 48.91 309 CYS A CA 1
ATOM 2564 C C . CYS A 1 309 ? 14.374 -9.794 7.182 1.00 48.91 309 CYS A C 1
ATOM 2566 O O . CYS A 1 309 ? 15.590 -9.618 7.169 1.00 48.91 309 CYS A O 1
ATOM 2568 N N . PRO A 1 310 ? 13.790 -10.708 6.384 1.00 51.59 310 PRO A N 1
ATOM 2569 C CA . PRO A 1 310 ? 14.562 -11.611 5.531 1.00 51.59 310 PRO A CA 1
ATOM 2570 C C . PRO A 1 310 ? 15.179 -10.931 4.294 1.00 51.59 310 PRO A C 1
ATOM 2572 O O . PRO A 1 310 ? 15.905 -11.590 3.556 1.00 51.59 310 PRO A O 1
ATOM 2575 N N . LYS A 1 311 ? 14.890 -9.644 4.035 1.00 63.72 311 LYS A N 1
ATOM 2576 C CA . LYS A 1 311 ? 15.370 -8.907 2.853 1.00 63.72 311 LYS A CA 1
ATOM 2577 C C . LYS A 1 311 ? 16.095 -7.616 3.242 1.00 63.72 311 LYS A C 1
ATOM 2579 O O . LYS A 1 311 ? 15.593 -6.894 4.109 1.00 63.72 311 LYS A O 1
ATOM 2584 N N . PRO A 1 312 ? 17.221 -7.273 2.592 1.00 61.78 312 PRO A N 1
ATOM 2585 C CA . PRO A 1 312 ? 17.870 -5.984 2.777 1.00 61.78 312 PRO A CA 1
ATOM 2586 C C . PRO A 1 312 ? 16.942 -4.840 2.347 1.00 61.78 312 PRO A C 1
ATOM 2588 O O . PRO A 1 312 ? 16.409 -4.815 1.236 1.00 61.78 312 PRO A O 1
ATOM 2591 N N . MET A 1 313 ? 16.760 -3.878 3.250 1.00 69.25 313 MET A N 1
ATOM 2592 C CA . MET A 1 313 ? 16.030 -2.640 2.998 1.00 69.25 313 MET A CA 1
ATOM 2593 C C . MET A 1 313 ? 16.899 -1.462 3.421 1.00 69.25 313 MET A C 1
ATOM 2595 O O . MET A 1 313 ? 17.308 -1.379 4.581 1.00 69.25 313 MET A O 1
ATOM 2599 N N . VAL A 1 314 ? 17.177 -0.564 2.476 1.00 67.56 314 VAL A N 1
ATOM 2600 C CA . VAL A 1 314 ? 18.043 0.600 2.694 1.00 67.56 314 VAL A CA 1
ATOM 2601 C C . VAL A 1 314 ? 17.301 1.852 2.267 1.00 67.56 314 VAL A C 1
ATOM 2603 O O . VAL A 1 314 ? 17.244 2.171 1.081 1.00 67.56 314 VAL A O 1
ATOM 2606 N N . ILE A 1 315 ? 16.747 2.567 3.241 1.00 66.38 315 ILE A N 1
ATOM 2607 C CA . ILE A 1 315 ? 16.177 3.892 3.010 1.00 66.38 315 ILE A CA 1
ATOM 2608 C C . ILE A 1 315 ? 17.095 4.917 3.659 1.00 66.38 315 ILE A C 1
ATOM 2610 O O . ILE A 1 315 ? 17.439 4.750 4.832 1.00 66.38 315 ILE A O 1
ATOM 2614 N N . ARG A 1 316 ? 17.554 5.895 2.878 1.00 58.91 316 ARG A N 1
ATOM 2615 C CA . ARG A 1 316 ? 18.486 6.937 3.323 1.00 58.91 316 ARG A CA 1
ATOM 2616 C C . ARG A 1 316 ? 17.789 8.274 3.494 1.00 58.91 316 ARG A C 1
ATOM 2618 O O . ARG A 1 316 ? 16.814 8.520 2.758 1.00 58.91 316 ARG A O 1
#

Organism: NCBI:txid1236976

Radius of gyration: 28.57 Å; chains: 1; bounding box: 105×70×57 Å

pLDDT: mean 79.44, std 18.77, range [28.23, 96.81]

Secondary structure (DSSP, 8-state):
-HHHHHHHHHHHHHHHHHHHHHHHHHHHHHHS----HHHHHHHTSHHHHHHHHHHHHHHHHHS-GGGG---HHHHHHHHHHHHHHHHHHHHHHHT-HHHHHHHHHHHHHHIIIII---TTTGGGTS-TT-GGG--HHHHHHHHHHHHHHHHGGGHHHHHHHHTTTTS-EE-GGG-SSEE-EE-HHHHHHHHHHH--PPPHHHHHHHHHHHHHHHHTS-GGGHHHHTSS-SEEEE---S---SSSS--S------------------GGG-EEEEETTEEEEETT----SHHHHHHHHHHHHHH--TTT-SS-EEE-

Foldseek 3Di:
DVVVVVVVVVVVVVVVVVVVVVVVVVVVVVPPPPPPPPVLLVCLALVNLLVVLVVVLVCLQPPDLPPPPDDPVVSVVSVVVNVLLVVLLVVVLLVDPVSLVVSLVVSLCCCVPPVPDDPVRLCSHPVLVDLVPGALLNLVLLQLLVLCVVPNLCSVVCVCVVQVLQPFDQDVLQPRGTAREDDSVNSSVVSVVRDDDDDPVSSSSSSSVQSCLQNRALHSCRSVLSHPFQEKEAQDDDDPPDDPPPDPDDDDDDDDPDDPPPDPDHRQQWIWTHHPNGIHTHRSDGLPDPVSLVVSVVSCVVNVDCVSRVHDYYYD